Protein AF-X0T736-F1 (afdb_monomer_lite)

Foldseek 3Di:
DDDDPDPPPVQEDEDDPVNVLVLLLLVLVVCLVQAPEQAEEAQPDARVVSSVSSCVSNVHHYDPDDDPSHEYEGAEADQCPSQVVCVVVPYNYAHQEYEPPHDPPSHPSHHYDPHHYHYNVNVPDDQLVVVCVVCVVVVHDCPPPVNVCVSVVVVVVLCQLQVLVVDDLLVLQVDWDAAPDFDKDKDWFQWAWAAALVPRFIKIGGKMKIFGADRRIDGDPVSLSVLLHSLRSNHDDPQCSQAVSQVSCCVNRVTQKMKMKTKIFTVCCCVDDVNDRPDIDIYMDIGHCCVPDPVSVVVVVD

pLDDT: mean 91.12, std 12.51, range [27.61, 98.81]

Secondary structure (DSSP, 8-state):
----------SEEEPPHHHHHHHHHHHHHHHTTT-TTT-EEEPTTHHHHHHHHHHHHHT-PBPSS--TT-EEEEEEESSSTTTHHHHHTT-EEEEEEE-TTSPTTSSTTSEE--SEEE-TTGGG--HHHHHHHHHHHTT--TTSTTTTTHHHHHHHHHHHHTGGGG--HHHHH--EEE----S-EEEEEEEEEEEETTT--EEEEEEEEEEE-SSSEEE-HHHHHHHHHHHHSSEE-HHHHHHHHHHHHHHHHT-SEEEEEEEEEEHHHHTSTT--SS--EEEEEEEEHHHH-HHHHHHHH-

Sequence (302 aa):
MATDDTVSQATEYSLTWSAFKVECRLMADRLKAFAKERGVYGIPTGGCFVAQELSKLLGCHVLDTPKPGCLVVDDLVDSGKTMKPFVEDGYTCDALFYKPHSPAGYAPGARKTSAWVQFPWEHTAQPEDAVVRLLEFVGEDPKRDGLEKTPDRVCRAFAEMTAGYKQNAKDILGTVFETDYDQIIMLKDIQFSSLCEHHMLPFSGLISVGYLPGTGKVVGISKLARLVQMHAKRLQIQERMTADIAKDVMKHLDARGVAVITRAKHNCMGCRGVKDPVASMVTSEMLGVFRDDAKARAEFFA

Radius of gyration: 26.35 Å; chains: 1; bounding box: 61×52×73 Å

Organism: NCBI:txid412755

Structure (mmCIF, N/CA/C/O backbone):
data_AF-X0T736-F1
#
_entry.id   AF-X0T736-F1
#
loop_
_atom_site.group_PDB
_atom_site.id
_atom_site.type_symbol
_atom_site.label_atom_id
_atom_site.label_alt_id
_atom_site.label_comp_id
_atom_site.label_asym_id
_atom_site.label_entity_id
_atom_site.label_seq_id
_atom_site.pdbx_PDB_ins_code
_atom_site.Cartn_x
_atom_site.Cartn_y
_atom_site.Cartn_z
_atom_site.occupancy
_atom_site.B_iso_or_equiv
_atom_site.auth_seq_id
_atom_site.auth_comp_id
_atom_site.auth_asym_id
_atom_site.auth_atom_id
_atom_site.pdbx_PDB_model_num
ATOM 1 N N . MET A 1 1 ? 6.228 -26.944 22.457 1.00 36.00 1 MET A N 1
ATOM 2 C CA . MET A 1 1 ? 6.686 -26.807 21.059 1.00 36.00 1 MET A CA 1
ATOM 3 C C . MET A 1 1 ? 6.496 -25.357 20.672 1.00 36.00 1 MET A C 1
ATOM 5 O O . MET A 1 1 ? 5.369 -24.952 20.434 1.00 36.00 1 MET A O 1
ATOM 9 N N . ALA A 1 2 ? 7.563 -24.566 20.765 1.00 27.61 2 ALA A N 1
ATOM 10 C CA . ALA A 1 2 ? 7.551 -23.168 20.359 1.00 27.61 2 ALA A CA 1
ATOM 11 C C . ALA A 1 2 ? 7.531 -23.116 18.827 1.00 27.61 2 ALA A C 1
ATOM 13 O O . ALA A 1 2 ? 8.387 -23.723 18.187 1.00 27.61 2 ALA A O 1
ATOM 14 N N . THR A 1 3 ? 6.525 -22.463 18.253 1.00 30.14 3 THR A N 1
ATOM 15 C CA . THR A 1 3 ? 6.518 -22.104 16.837 1.00 30.14 3 THR A CA 1
ATOM 16 C C . THR A 1 3 ? 7.415 -20.890 16.659 1.00 30.14 3 THR A C 1
ATOM 18 O O . THR A 1 3 ? 7.220 -19.852 17.287 1.00 30.14 3 THR A O 1
ATOM 21 N N . ASP A 1 4 ? 8.440 -21.100 15.852 1.00 28.72 4 ASP A N 1
ATOM 22 C CA . ASP A 1 4 ? 9.501 -20.176 15.494 1.00 28.72 4 ASP A CA 1
ATOM 23 C C . ASP A 1 4 ? 8.956 -19.033 14.615 1.00 28.72 4 ASP A C 1
ATOM 25 O O . ASP A 1 4 ? 8.935 -19.121 13.390 1.00 28.72 4 ASP A O 1
ATOM 29 N N . ASP A 1 5 ? 8.475 -17.960 15.249 1.00 36.66 5 ASP A N 1
ATOM 30 C CA . ASP A 1 5 ? 8.185 -16.675 14.599 1.00 36.66 5 ASP A CA 1
ATOM 31 C C . ASP A 1 5 ? 9.484 -15.865 14.444 1.00 36.66 5 ASP A C 1
ATOM 33 O O . ASP A 1 5 ? 9.656 -14.792 15.026 1.00 36.66 5 ASP A O 1
ATOM 37 N N . THR A 1 6 ? 10.430 -16.375 13.653 1.00 37.69 6 THR A N 1
ATOM 38 C CA . THR A 1 6 ? 11.585 -15.592 13.190 1.00 37.69 6 THR A CA 1
ATOM 39 C C . THR A 1 6 ? 11.887 -15.822 11.712 1.00 37.69 6 THR A C 1
ATOM 41 O O . THR A 1 6 ? 12.976 -16.218 11.312 1.00 37.69 6 THR A O 1
ATOM 44 N N . VAL A 1 7 ? 10.939 -15.464 10.843 1.00 32.69 7 VAL A N 1
ATOM 45 C CA . VAL A 1 7 ? 11.254 -15.193 9.432 1.00 32.69 7 VAL A CA 1
ATOM 46 C C . VAL A 1 7 ? 11.245 -13.685 9.201 1.00 32.69 7 VAL A C 1
ATOM 48 O O . VAL A 1 7 ? 10.393 -13.129 8.516 1.00 32.69 7 VAL A O 1
ATOM 51 N N . SER A 1 8 ? 12.260 -13.015 9.746 1.00 37.81 8 SER A N 1
ATOM 52 C CA . SER A 1 8 ? 12.793 -11.799 9.125 1.00 37.81 8 SER A CA 1
ATOM 53 C C . SER A 1 8 ? 13.531 -12.226 7.850 1.00 37.81 8 SER A C 1
ATOM 55 O O . SER A 1 8 ? 14.761 -12.239 7.799 1.00 37.81 8 SER A O 1
ATOM 57 N N . GLN A 1 9 ? 12.785 -12.640 6.821 1.00 40.38 9 GLN A N 1
ATOM 58 C CA . GLN A 1 9 ? 13.323 -12.688 5.465 1.00 40.38 9 GLN A CA 1
ATOM 59 C C . GLN A 1 9 ? 13.714 -11.256 5.121 1.00 40.38 9 GLN A C 1
ATOM 61 O O . GLN A 1 9 ? 12.866 -10.370 5.182 1.00 40.38 9 GLN A O 1
ATOM 66 N N . ALA A 1 10 ? 14.990 -11.019 4.812 1.00 41.41 10 ALA A N 1
ATOM 67 C CA . ALA A 1 10 ? 15.434 -9.732 4.298 1.00 41.41 10 ALA A CA 1
ATOM 68 C C . ALA A 1 10 ? 14.520 -9.351 3.123 1.00 41.41 10 ALA A C 1
ATOM 70 O O . ALA A 1 10 ? 14.535 -10.001 2.078 1.00 41.41 10 ALA A O 1
ATOM 71 N N . THR A 1 11 ? 13.651 -8.362 3.337 1.00 55.97 11 THR A N 1
ATOM 72 C CA . THR A 1 11 ? 12.632 -7.955 2.362 1.00 55.97 11 THR A CA 1
ATOM 73 C C . THR A 1 11 ? 13.271 -7.307 1.138 1.00 55.97 11 THR A C 1
ATOM 75 O O . THR A 1 11 ? 12.699 -7.343 0.050 1.00 55.97 11 THR A O 1
ATOM 78 N N . GLU A 1 12 ? 14.491 -6.793 1.307 1.00 62.59 12 GLU A N 1
ATOM 79 C CA . GLU A 1 12 ? 15.301 -6.147 0.285 1.00 62.59 12 GLU A CA 1
ATOM 80 C C . GLU A 1 12 ? 16.719 -6.732 0.250 1.00 62.59 12 GLU A C 1
ATOM 82 O O . GLU A 1 12 ? 17.364 -6.956 1.277 1.00 62.59 12 GLU A O 1
ATOM 87 N N . TYR A 1 13 ? 17.207 -6.965 -0.963 1.00 80.06 13 TYR A N 1
ATOM 88 C CA . TYR A 1 13 ? 18.557 -7.377 -1.300 1.00 80.06 13 TYR A CA 1
ATOM 89 C C . TYR A 1 13 ? 19.184 -6.279 -2.158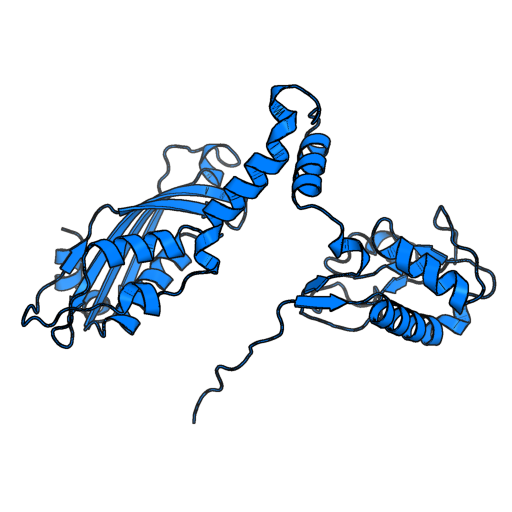 1.00 80.06 13 TYR A C 1
ATOM 91 O O . TYR A 1 13 ? 18.912 -6.173 -3.351 1.00 80.06 13 TYR A O 1
ATOM 99 N N . SER A 1 14 ? 19.995 -5.434 -1.528 1.00 86.62 14 SER A N 1
ATOM 100 C CA . SER A 1 14 ? 20.651 -4.300 -2.177 1.00 86.62 14 SER A CA 1
ATOM 101 C C . SER A 1 14 ? 22.015 -4.706 -2.737 1.00 86.62 14 SER A C 1
ATOM 103 O O . SER A 1 14 ? 22.860 -5.245 -2.014 1.00 86.62 14 SER A O 1
ATOM 105 N N . LEU A 1 15 ? 22.231 -4.486 -4.034 1.00 91.00 15 LEU A N 1
ATOM 106 C CA . LEU A 1 15 ? 23.474 -4.822 -4.720 1.00 91.00 15 LEU A CA 1
ATOM 107 C C . LEU A 1 15 ? 24.399 -3.613 -4.799 1.00 91.00 15 LEU A C 1
ATOM 109 O O . LEU A 1 15 ? 24.058 -2.565 -5.335 1.00 91.00 15 LEU A O 1
ATOM 113 N N . THR A 1 16 ? 25.652 -3.819 -4.402 1.00 92.69 16 THR A N 1
ATOM 114 C CA . THR A 1 16 ? 26.743 -2.919 -4.794 1.00 92.69 16 THR A CA 1
ATOM 115 C C . THR A 1 16 ? 27.173 -3.192 -6.236 1.00 92.69 16 THR A C 1
ATOM 117 O O . THR A 1 16 ? 26.981 -4.294 -6.757 1.00 92.69 16 THR A O 1
ATOM 120 N N . TRP A 1 17 ? 27.859 -2.236 -6.872 1.00 93.44 17 TRP A N 1
ATOM 121 C CA . TRP A 1 17 ? 28.496 -2.458 -8.180 1.00 93.44 17 TRP A CA 1
ATOM 122 C C . TRP A 1 17 ? 29.417 -3.686 -8.195 1.00 93.44 17 TRP A C 1
ATOM 124 O O . TRP A 1 17 ? 29.473 -4.408 -9.188 1.00 93.44 17 TRP A O 1
ATOM 134 N N . SER A 1 18 ? 30.127 -3.948 -7.096 1.00 94.06 18 SER A N 1
ATOM 135 C CA . SER A 1 18 ? 30.992 -5.124 -6.964 1.00 94.06 18 SER A CA 1
ATOM 136 C C . SER A 1 18 ? 30.188 -6.425 -6.941 1.00 94.06 18 SER A C 1
ATOM 138 O O . SER A 1 18 ? 30.564 -7.369 -7.631 1.00 94.06 18 SER A O 1
ATOM 140 N N . ALA A 1 19 ? 29.075 -6.467 -6.200 1.00 93.00 19 ALA A N 1
ATOM 141 C CA . ALA A 1 19 ? 28.185 -7.628 -6.153 1.00 93.00 19 ALA A CA 1
ATOM 142 C C . ALA A 1 19 ? 27.515 -7.884 -7.512 1.00 93.00 19 ALA A C 1
ATOM 144 O O . ALA A 1 19 ? 27.540 -9.010 -8.001 1.00 93.00 19 ALA A O 1
ATOM 145 N N . PHE A 1 20 ? 27.026 -6.833 -8.176 1.00 95.25 20 PHE A N 1
ATOM 146 C CA . PHE A 1 20 ? 26.500 -6.909 -9.542 1.00 95.25 20 PHE A CA 1
ATOM 147 C C . PHE A 1 20 ? 27.506 -7.543 -10.516 1.00 95.25 20 PHE A C 1
ATOM 149 O O . PHE A 1 20 ? 27.173 -8.479 -11.239 1.00 95.25 20 PHE A O 1
ATOM 156 N N . LYS A 1 21 ? 28.771 -7.104 -10.487 1.00 95.62 21 LYS A N 1
ATOM 157 C CA . LYS A 1 21 ? 29.822 -7.682 -11.341 1.00 95.62 21 LYS A CA 1
ATOM 158 C C . LYS A 1 21 ? 30.094 -9.155 -11.044 1.00 95.62 21 LYS A C 1
ATOM 160 O O . LYS A 1 21 ? 30.491 -9.881 -11.951 1.00 95.62 21 LYS A O 1
ATOM 165 N N . VAL A 1 22 ? 29.925 -9.602 -9.799 1.00 95.12 22 VAL A N 1
ATOM 166 C CA . VAL A 1 22 ? 30.042 -11.027 -9.450 1.00 95.12 22 VAL A CA 1
ATOM 167 C C . VAL A 1 22 ? 28.905 -11.821 -10.090 1.00 95.12 22 VAL A C 1
ATOM 169 O O . VAL A 1 22 ? 29.184 -12.817 -10.752 1.00 95.12 22 VAL A O 1
ATOM 172 N N . GLU A 1 23 ? 27.661 -11.352 -9.983 1.00 95.44 23 GLU A N 1
ATOM 173 C CA . GLU A 1 23 ? 26.507 -12.007 -10.618 1.00 95.44 23 GLU A CA 1
ATOM 174 C C . GLU A 1 23 ? 26.674 -12.070 -12.153 1.00 95.44 23 GLU A C 1
ATOM 176 O O . GLU A 1 23 ? 26.460 -13.121 -12.762 1.00 95.44 23 GLU A O 1
ATOM 181 N N . CYS A 1 24 ? 27.180 -11.001 -12.783 1.00 96.06 24 CYS A N 1
ATOM 182 C CA . CYS A 1 24 ? 27.504 -10.998 -14.215 1.00 96.06 24 CYS A CA 1
ATOM 183 C C . CYS A 1 24 ? 28.609 -11.996 -14.592 1.00 96.06 24 CYS A C 1
ATOM 185 O O . CYS A 1 24 ? 28.542 -12.589 -15.665 1.00 96.06 24 CYS A O 1
ATOM 187 N N . ARG A 1 25 ? 29.619 -12.225 -13.738 1.00 95.56 25 ARG A N 1
ATOM 188 C CA . ARG A 1 25 ? 30.645 -13.260 -13.984 1.00 95.56 25 ARG A CA 1
ATOM 189 C C . ARG A 1 25 ? 30.059 -14.664 -13.931 1.00 95.56 25 ARG A C 1
ATOM 191 O O . ARG A 1 25 ? 30.344 -15.457 -14.821 1.00 95.56 25 ARG A O 1
ATOM 198 N N . LEU A 1 26 ? 29.204 -14.944 -12.948 1.00 94.06 26 LEU A N 1
ATOM 199 C CA . LEU A 1 26 ? 28.507 -16.230 -12.846 1.00 94.06 26 LEU A CA 1
ATOM 200 C C . LEU A 1 26 ? 27.623 -16.488 -14.073 1.00 94.06 26 LEU A C 1
ATOM 202 O O . LEU A 1 26 ? 27.542 -17.615 -14.563 1.00 94.06 26 LEU A O 1
ATOM 206 N N . MET A 1 27 ? 26.980 -15.440 -14.590 1.00 93.94 27 MET A N 1
ATOM 207 C CA . MET A 1 27 ? 26.234 -15.499 -15.843 1.00 93.94 27 MET A CA 1
ATOM 208 C C . MET A 1 27 ? 27.139 -15.695 -17.058 1.00 93.94 27 MET A C 1
ATOM 210 O O . MET A 1 27 ? 26.862 -16.551 -17.894 1.00 93.94 27 MET A O 1
ATOM 214 N N . ALA A 1 28 ? 28.246 -14.963 -17.155 1.00 93.00 28 ALA A N 1
ATOM 215 C CA . ALA A 1 28 ? 29.192 -15.143 -18.244 1.00 93.00 28 ALA A CA 1
ATOM 216 C C . ALA A 1 28 ? 29.716 -16.586 -18.281 1.00 93.00 28 ALA A C 1
ATOM 218 O O . ALA A 1 28 ? 29.702 -17.201 -19.342 1.00 93.00 28 ALA A O 1
ATOM 219 N N . ASP A 1 29 ? 30.092 -17.157 -17.133 1.00 91.12 29 ASP A N 1
ATOM 220 C CA . ASP A 1 29 ? 30.634 -18.514 -17.023 1.00 91.12 29 ASP A CA 1
ATOM 221 C C . ASP A 1 29 ? 29.711 -19.591 -17.603 1.00 91.12 29 ASP A C 1
ATOM 223 O O . ASP A 1 29 ? 30.188 -20.475 -18.318 1.00 91.12 29 ASP A O 1
ATOM 227 N N . ARG A 1 30 ? 28.399 -19.487 -17.366 1.00 88.56 30 ARG A N 1
ATOM 228 C CA . ARG A 1 30 ? 27.402 -20.423 -17.916 1.00 88.56 30 ARG A CA 1
ATOM 229 C C . ARG A 1 30 ? 27.013 -20.130 -19.371 1.00 88.56 30 ARG A C 1
ATOM 231 O O . ARG A 1 30 ? 26.509 -21.021 -20.048 1.00 88.56 30 ARG A O 1
ATOM 238 N N . LEU A 1 31 ? 27.284 -18.924 -19.875 1.00 87.75 31 LEU A N 1
ATOM 239 C CA . LEU A 1 31 ? 26.959 -18.500 -21.244 1.00 87.75 31 LEU A CA 1
ATOM 240 C C . LEU A 1 31 ? 28.169 -18.475 -22.195 1.00 87.75 31 LEU A C 1
ATOM 242 O O . LEU A 1 31 ? 28.011 -18.141 -23.370 1.00 87.75 31 LEU A O 1
ATOM 246 N N . LYS A 1 32 ? 29.366 -18.881 -21.738 1.00 80.06 32 LYS A N 1
ATOM 247 C CA . LYS A 1 32 ? 30.617 -18.896 -22.531 1.00 80.06 32 LYS A CA 1
ATOM 248 C C . LYS A 1 32 ? 30.474 -19.543 -23.912 1.00 80.06 32 LYS A C 1
ATOM 250 O O . LYS A 1 32 ? 31.112 -19.094 -24.860 1.00 80.06 32 LYS A O 1
ATOM 255 N N . ALA A 1 33 ? 29.637 -20.574 -24.035 1.00 75.62 33 ALA A N 1
ATOM 256 C CA . ALA A 1 33 ? 29.429 -21.306 -25.285 1.00 75.62 33 ALA A CA 1
ATOM 257 C C . ALA A 1 33 ? 28.625 -20.528 -26.349 1.00 75.62 33 ALA A C 1
ATOM 259 O O . ALA A 1 33 ? 28.691 -20.875 -27.524 1.00 75.62 33 ALA A O 1
ATOM 260 N N . PHE A 1 34 ? 27.881 -19.485 -25.964 1.00 70.12 34 PHE A N 1
ATOM 261 C CA . PHE A 1 34 ? 26.940 -18.790 -26.852 1.00 70.12 34 PHE A CA 1
ATOM 262 C C . PHE A 1 34 ? 27.518 -17.543 -27.538 1.00 70.12 34 PHE A C 1
ATOM 264 O O . PHE A 1 34 ? 26.982 -17.088 -28.546 1.00 70.12 34 PHE A O 1
ATOM 271 N N . ALA A 1 35 ? 28.594 -16.958 -27.009 1.00 60.25 35 ALA A N 1
ATOM 272 C CA . ALA A 1 35 ? 28.810 -15.523 -27.187 1.00 60.25 35 ALA A CA 1
ATOM 273 C C . ALA A 1 35 ? 29.831 -15.105 -28.253 1.00 60.25 35 ALA A C 1
ATOM 275 O O . ALA A 1 35 ? 29.854 -13.931 -28.618 1.00 60.25 35 ALA A O 1
ATOM 276 N N . LYS A 1 36 ? 30.661 -16.014 -28.778 1.00 59.56 36 LYS A N 1
ATOM 277 C CA . LYS A 1 36 ? 31.867 -15.592 -29.511 1.00 59.56 36 LYS A CA 1
ATOM 278 C C . LYS A 1 36 ? 31.601 -14.858 -30.840 1.00 59.56 36 LYS A C 1
ATOM 280 O O . LYS A 1 36 ? 32.510 -14.200 -31.326 1.00 59.56 36 LYS A O 1
ATOM 285 N N . GLU A 1 37 ? 30.382 -14.914 -31.398 1.00 59.66 37 GLU A N 1
ATOM 286 C CA . GLU A 1 37 ? 30.079 -14.287 -32.704 1.00 59.66 37 GLU A CA 1
ATOM 287 C C . GLU A 1 37 ? 28.727 -13.547 -32.814 1.00 59.66 37 GLU A C 1
ATOM 289 O O . GLU A 1 37 ? 28.537 -12.784 -33.757 1.00 59.66 37 GLU A O 1
ATOM 294 N N . ARG A 1 38 ? 27.775 -13.721 -31.882 1.00 76.12 38 ARG A N 1
ATOM 295 C CA . ARG A 1 38 ? 26.368 -13.298 -32.098 1.00 76.12 38 ARG A CA 1
ATOM 296 C C . ARG A 1 38 ? 25.918 -12.037 -31.349 1.00 76.12 38 ARG A C 1
ATOM 298 O O . ARG A 1 38 ? 24.828 -11.536 -31.611 1.00 76.12 38 ARG A O 1
ATOM 305 N N . GLY A 1 39 ? 26.760 -11.501 -30.464 1.00 90.50 39 GLY A N 1
ATOM 306 C CA . GLY A 1 39 ? 26.460 -10.308 -29.662 1.00 90.50 39 GLY A CA 1
ATOM 307 C C . GLY A 1 39 ? 25.467 -10.549 -28.518 1.00 90.50 39 GLY A C 1
ATOM 308 O O . GLY A 1 39 ? 24.906 -11.637 -28.368 1.00 90.50 39 GLY A O 1
ATOM 309 N N . VAL A 1 40 ? 25.278 -9.521 -27.692 1.00 94.56 40 VAL A N 1
ATOM 310 C CA . VAL A 1 40 ? 24.363 -9.516 -26.545 1.00 94.56 40 VAL A CA 1
ATOM 311 C C . VAL A 1 40 ? 23.423 -8.318 -26.623 1.00 94.56 40 VAL A C 1
ATOM 313 O O . VAL A 1 40 ? 23.858 -7.180 -26.792 1.00 94.56 40 VAL A O 1
ATOM 316 N N . TYR A 1 41 ? 22.130 -8.579 -26.498 1.00 95.94 41 TYR A N 1
ATOM 317 C CA . TYR A 1 41 ? 21.080 -7.579 -26.405 1.00 95.94 41 TYR A CA 1
ATOM 318 C C . TYR A 1 41 ? 20.564 -7.535 -24.966 1.00 95.94 41 TYR A C 1
ATOM 320 O O . TYR A 1 41 ? 20.174 -8.560 -24.408 1.00 95.94 41 TYR A O 1
ATOM 328 N N . GLY A 1 42 ? 20.587 -6.354 -24.357 1.00 96.75 42 GLY A N 1
ATOM 329 C CA . GLY A 1 42 ? 19.986 -6.127 -23.047 1.00 96.75 42 GLY A CA 1
ATOM 330 C C . GLY A 1 42 ? 18.562 -5.626 -23.215 1.00 96.75 42 GLY A C 1
ATOM 331 O O . GLY A 1 42 ? 18.352 -4.647 -23.931 1.00 96.75 42 GLY A O 1
ATOM 332 N N . ILE A 1 43 ? 17.597 -6.261 -22.550 1.00 95.50 43 ILE A N 1
ATOM 333 C CA . ILE A 1 43 ? 16.234 -5.724 -22.481 1.00 95.50 43 ILE A CA 1
ATOM 334 C C . ILE A 1 43 ? 16.307 -4.304 -21.875 1.00 95.50 43 ILE A C 1
ATOM 336 O O . ILE A 1 43 ? 17.038 -4.104 -20.898 1.00 95.50 43 ILE A O 1
ATOM 340 N N . PRO A 1 44 ? 15.625 -3.293 -22.459 1.00 90.88 44 PRO A N 1
ATOM 341 C CA . PRO A 1 44 ? 15.754 -1.906 -22.023 1.00 90.88 44 PRO A CA 1
ATOM 342 C C . PRO A 1 44 ? 15.511 -1.712 -20.524 1.00 90.88 44 PRO A C 1
ATOM 344 O O . PRO A 1 44 ? 14.620 -2.337 -19.957 1.00 90.88 44 PRO A O 1
ATOM 347 N N . THR A 1 45 ? 16.249 -0.762 -19.933 1.00 85.94 45 THR A N 1
ATOM 348 C CA . THR A 1 45 ? 16.422 -0.502 -18.487 1.00 85.94 45 THR A CA 1
ATOM 349 C C . THR A 1 45 ? 17.500 -1.378 -17.838 1.00 85.94 45 THR A C 1
ATOM 351 O O . THR A 1 45 ? 18.682 -1.144 -18.099 1.00 85.94 45 THR A O 1
ATOM 354 N N . GLY A 1 46 ? 17.139 -2.349 -17.004 1.00 89.50 46 GLY A N 1
ATOM 355 C CA . GLY A 1 46 ? 18.078 -3.160 -16.228 1.00 89.50 46 GLY A CA 1
ATOM 356 C C . GLY A 1 46 ? 18.998 -4.036 -17.084 1.00 89.50 46 GLY A C 1
ATOM 357 O O . GLY A 1 46 ? 20.223 -4.014 -16.910 1.00 89.50 46 GLY A O 1
ATOM 358 N N . GLY A 1 47 ? 18.444 -4.733 -18.081 1.00 95.31 47 GLY A N 1
ATOM 359 C CA . GLY A 1 47 ? 19.195 -5.605 -18.987 1.00 95.31 47 GLY A CA 1
ATOM 360 C C . GLY A 1 47 ? 20.335 -4.923 -19.753 1.00 95.31 47 GLY A C 1
ATOM 361 O O . GLY A 1 47 ? 21.341 -5.571 -20.052 1.00 95.31 47 GLY A O 1
ATOM 362 N N . CYS A 1 48 ? 20.262 -3.613 -20.016 1.00 95.19 48 CYS A N 1
ATOM 363 C CA . CYS A 1 48 ? 21.342 -2.864 -20.675 1.00 95.19 48 CYS A CA 1
ATOM 364 C C . CYS A 1 48 ? 22.655 -2.888 -19.875 1.00 95.19 48 CYS A C 1
ATOM 366 O O . CYS A 1 48 ? 23.735 -3.047 -20.452 1.00 95.19 48 CYS A O 1
ATOM 368 N N . PHE A 1 49 ? 22.581 -2.764 -18.546 1.00 95.75 49 PHE A N 1
ATOM 369 C CA . PHE A 1 49 ? 23.765 -2.824 -17.686 1.00 95.75 49 PHE A CA 1
ATOM 370 C C . PHE A 1 49 ? 24.377 -4.228 -17.693 1.00 95.75 49 PHE A C 1
ATOM 372 O O . PHE A 1 49 ? 25.602 -4.371 -17.750 1.00 95.75 49 PHE A O 1
ATOM 379 N N . VAL A 1 50 ? 23.526 -5.260 -17.692 1.00 96.50 50 VAL A N 1
ATOM 380 C CA . VAL A 1 50 ? 23.936 -6.669 -17.784 1.00 96.50 50 VAL A CA 1
ATOM 381 C C . VAL A 1 50 ? 24.642 -6.934 -19.112 1.00 96.50 50 VAL A C 1
ATOM 383 O O . VAL A 1 50 ? 25.769 -7.428 -19.118 1.00 96.50 50 VAL A O 1
ATOM 386 N N . ALA A 1 51 ? 24.031 -6.542 -20.232 1.00 95.94 51 ALA A N 1
ATOM 387 C CA . ALA A 1 51 ? 24.597 -6.702 -21.569 1.00 95.94 51 ALA A CA 1
ATOM 388 C C . ALA A 1 51 ? 25.960 -6.009 -21.702 1.00 95.94 51 ALA A C 1
ATOM 390 O O . ALA A 1 51 ? 26.908 -6.588 -22.237 1.00 95.94 51 ALA A O 1
ATOM 391 N N . GLN A 1 52 ? 26.094 -4.799 -21.153 1.00 95.94 52 GLN A N 1
ATOM 392 C CA . GLN A 1 52 ? 27.347 -4.051 -21.174 1.00 95.94 52 GLN A CA 1
ATOM 393 C C . GLN A 1 52 ? 28.474 -4.740 -20.390 1.00 95.94 52 GLN A C 1
ATOM 395 O O . GLN A 1 52 ? 29.633 -4.694 -20.819 1.00 95.94 52 GLN A O 1
ATOM 400 N N . GLU A 1 53 ? 28.173 -5.352 -19.244 1.00 96.25 53 GLU A N 1
ATOM 401 C CA . GLU A 1 53 ? 29.179 -6.076 -18.462 1.00 96.25 53 GLU A CA 1
ATOM 402 C C . GLU A 1 53 ? 29.507 -7.436 -19.094 1.00 96.25 53 GLU A C 1
ATOM 404 O O . GLU A 1 53 ? 30.681 -7.791 -19.216 1.00 96.25 53 GLU A O 1
ATOM 409 N N . LEU A 1 54 ? 28.499 -8.159 -19.592 1.00 94.31 54 LEU A N 1
ATOM 410 C CA . LEU A 1 54 ? 28.697 -9.413 -20.318 1.00 94.31 54 LEU A CA 1
ATOM 411 C C . LEU A 1 54 ? 29.525 -9.240 -21.586 1.00 94.31 54 LEU A C 1
ATOM 413 O O . LEU A 1 54 ? 30.385 -10.072 -21.852 1.00 94.31 54 LEU A O 1
ATOM 417 N N . SER A 1 55 ? 29.314 -8.160 -22.341 1.00 93.56 55 SER A N 1
ATOM 418 C CA . SER A 1 55 ? 30.101 -7.845 -23.537 1.00 93.56 55 SER A CA 1
ATOM 419 C C . SER A 1 55 ? 31.608 -7.867 -23.252 1.00 93.56 55 SER A C 1
ATOM 421 O O . SER A 1 55 ? 32.374 -8.458 -24.015 1.00 93.56 55 SER A O 1
ATOM 42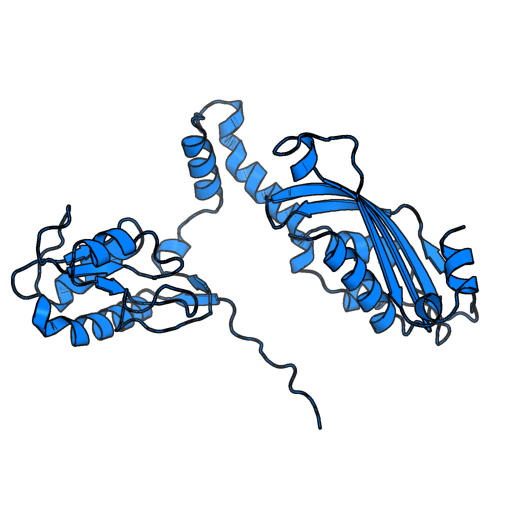3 N N . LYS A 1 56 ? 32.036 -7.323 -22.104 1.00 92.94 56 LYS A N 1
ATOM 424 C CA . LYS A 1 56 ? 33.445 -7.329 -21.677 1.00 92.94 56 LYS A CA 1
ATOM 425 C C . LYS A 1 56 ? 33.923 -8.720 -21.272 1.00 92.94 56 LYS A C 1
ATOM 427 O O . LYS A 1 56 ? 35.037 -9.104 -21.610 1.00 92.94 56 LYS A O 1
ATOM 432 N N . LEU A 1 57 ? 33.097 -9.458 -20.530 1.00 93.31 57 LEU A N 1
ATOM 433 C CA . LEU A 1 57 ? 33.445 -10.779 -19.995 1.00 93.31 57 LEU A CA 1
ATOM 434 C C . LEU A 1 57 ? 33.483 -11.865 -21.078 1.00 93.31 57 LEU A C 1
ATOM 436 O O . LEU A 1 57 ? 34.284 -12.792 -20.994 1.00 93.31 57 LEU A O 1
ATOM 440 N N . LEU A 1 58 ? 32.615 -11.749 -22.081 1.00 91.00 58 LEU A N 1
ATOM 441 C CA . LEU A 1 58 ? 32.440 -12.723 -23.156 1.00 91.00 58 LEU A CA 1
ATOM 442 C C . LEU A 1 58 ? 33.163 -12.328 -24.451 1.00 91.00 58 LEU A C 1
ATOM 444 O O . LEU A 1 58 ? 33.273 -13.153 -25.356 1.00 91.00 58 LEU A O 1
ATOM 448 N N . GLY A 1 59 ? 33.659 -11.090 -24.545 1.00 89.50 59 GLY A N 1
ATOM 449 C CA . GLY A 1 59 ? 34.322 -10.572 -25.742 1.00 89.50 59 GLY A CA 1
ATOM 450 C C . GLY A 1 59 ? 33.376 -10.422 -26.936 1.00 89.50 59 GLY A C 1
ATOM 451 O O . GLY A 1 59 ? 33.788 -10.664 -28.067 1.00 89.50 59 GLY A O 1
ATOM 452 N N . CYS A 1 60 ? 32.111 -10.063 -26.695 1.00 88.94 60 CYS A N 1
ATOM 453 C CA . CYS A 1 60 ? 31.082 -9.906 -27.726 1.00 88.94 60 CYS A CA 1
ATOM 454 C C . CYS A 1 60 ? 30.575 -8.458 -27.810 1.00 88.94 60 CYS A C 1
ATOM 456 O O . CYS A 1 60 ? 30.791 -7.660 -26.900 1.00 88.94 60 CYS A O 1
ATOM 458 N N . HIS A 1 61 ? 29.899 -8.094 -28.900 1.00 91.31 61 HIS A N 1
ATOM 459 C CA . HIS A 1 61 ? 29.345 -6.747 -29.076 1.00 91.31 61 HIS A CA 1
ATOM 460 C C . HIS A 1 61 ? 27.990 -6.593 -28.379 1.00 91.31 61 HIS A C 1
ATOM 462 O O . HIS A 1 61 ? 27.163 -7.504 -28.433 1.00 91.31 61 HIS A O 1
ATOM 468 N N . VAL A 1 62 ? 27.741 -5.424 -27.783 1.00 94.69 62 VAL A N 1
ATOM 469 C CA . VAL A 1 62 ? 26.388 -5.025 -27.369 1.00 94.69 62 VAL A CA 1
ATOM 470 C C . VAL A 1 62 ? 25.589 -4.641 -28.613 1.00 94.69 62 VAL A C 1
ATOM 472 O O . VAL A 1 62 ? 26.097 -3.926 -29.477 1.00 94.69 62 VAL A O 1
ATOM 475 N N . LEU A 1 63 ? 24.356 -5.127 -28.708 1.00 94.19 63 LEU A N 1
ATOM 476 C CA . LEU A 1 63 ? 23.435 -4.821 -29.795 1.00 94.19 63 LEU A CA 1
ATOM 477 C C . LEU A 1 63 ? 22.437 -3.739 -29.370 1.00 94.19 63 LEU A C 1
ATOM 479 O O . LEU A 1 63 ? 21.943 -3.748 -28.246 1.00 94.19 63 LEU A O 1
ATOM 483 N N . ASP A 1 64 ? 22.117 -2.838 -30.294 1.00 91.94 64 ASP A N 1
ATOM 484 C CA . ASP A 1 64 ? 21.055 -1.833 -30.158 1.00 91.94 64 ASP A CA 1
ATOM 485 C C . ASP A 1 64 ? 19.655 -2.422 -30.397 1.00 91.94 64 ASP A C 1
ATOM 487 O O . ASP A 1 64 ? 18.658 -1.950 -29.852 1.00 91.94 64 ASP A O 1
ATOM 491 N N . THR A 1 65 ? 19.597 -3.484 -31.196 1.00 93.00 65 THR A N 1
ATOM 492 C CA . THR A 1 65 ? 18.398 -4.220 -31.583 1.00 93.00 65 THR A CA 1
ATOM 493 C C . THR A 1 65 ? 18.659 -5.726 -31.506 1.00 93.00 65 THR A C 1
ATOM 495 O O . THR A 1 65 ? 19.770 -6.175 -31.810 1.00 93.00 65 THR A O 1
ATOM 498 N N . PRO A 1 66 ? 17.666 -6.538 -31.104 1.00 93.19 66 PRO A N 1
ATOM 499 C CA . PRO A 1 66 ? 17.822 -7.987 -31.073 1.00 93.19 66 PRO A CA 1
ATOM 500 C C . PRO A 1 66 ? 18.048 -8.519 -32.497 1.00 93.19 66 PRO A C 1
ATOM 502 O O . PRO A 1 66 ? 17.348 -8.135 -33.435 1.00 93.19 66 PRO A O 1
ATOM 505 N N . LYS A 1 67 ? 19.035 -9.407 -32.668 1.00 91.31 67 LYS A N 1
ATOM 506 C CA . LYS A 1 67 ? 19.344 -10.067 -33.948 1.00 91.31 67 LYS A CA 1
ATOM 507 C C . LYS A 1 67 ? 19.198 -11.579 -33.809 1.00 91.31 67 LYS A C 1
ATOM 509 O O . LYS A 1 67 ? 19.561 -12.104 -32.757 1.00 91.31 67 LYS A O 1
ATOM 514 N N . PRO A 1 68 ? 18.751 -12.305 -34.850 1.00 89.31 68 PRO A N 1
ATOM 515 C CA . PRO A 1 68 ? 18.591 -13.752 -34.775 1.00 89.31 68 PRO A CA 1
ATOM 516 C C . PRO A 1 68 ? 19.826 -14.458 -34.201 1.00 89.31 68 PRO A C 1
ATOM 518 O O . PRO A 1 68 ? 20.941 -14.320 -34.706 1.00 89.31 68 PRO A O 1
ATOM 521 N N . GLY A 1 69 ? 19.614 -15.213 -33.123 1.00 85.56 69 GLY A N 1
ATOM 522 C CA . GLY A 1 69 ? 20.657 -15.978 -32.447 1.00 85.56 69 GLY A CA 1
ATOM 523 C C . GLY A 1 69 ? 21.548 -15.189 -31.481 1.00 85.56 69 GLY A C 1
ATOM 524 O O . GLY A 1 69 ? 22.462 -15.802 -30.929 1.00 85.56 69 GLY A O 1
ATOM 525 N N . CYS A 1 70 ? 21.321 -13.889 -31.262 1.00 91.62 70 CYS A N 1
ATOM 526 C CA . CYS A 1 70 ? 21.995 -13.158 -30.190 1.00 91.62 70 CYS A CA 1
ATOM 527 C C . CYS A 1 70 ? 21.540 -13.648 -28.810 1.00 91.62 70 CYS A C 1
ATOM 529 O O . CYS A 1 70 ? 20.456 -14.214 -28.652 1.00 91.62 70 CYS A O 1
ATOM 531 N N . LEU A 1 71 ? 22.366 -13.393 -27.798 1.00 93.19 71 LEU A N 1
ATOM 532 C CA . LEU A 1 71 ? 21.971 -13.589 -26.410 1.00 93.19 71 LEU A CA 1
ATOM 533 C C . LEU A 1 71 ? 21.073 -12.425 -25.973 1.00 93.19 71 LEU A C 1
ATOM 535 O O . LEU A 1 71 ? 21.458 -11.271 -26.149 1.00 93.19 71 LEU A O 1
ATOM 539 N N . VAL A 1 72 ? 19.915 -12.716 -25.386 1.00 94.81 72 VAL A N 1
ATOM 540 C CA . VAL A 1 72 ? 19.030 -11.718 -24.772 1.00 94.81 72 VAL A CA 1
ATOM 541 C C . VAL A 1 72 ? 19.151 -11.825 -23.259 1.00 94.81 72 VAL A C 1
ATOM 543 O O . VAL A 1 72 ? 18.985 -12.908 -22.699 1.00 94.81 72 VAL A O 1
ATOM 546 N N . VAL A 1 73 ? 19.459 -10.716 -22.593 1.00 95.50 73 VAL A N 1
ATOM 547 C CA . VAL A 1 73 ? 19.635 -10.698 -21.138 1.00 95.50 73 VAL A CA 1
ATOM 548 C C . VAL A 1 73 ? 18.799 -9.642 -20.448 1.00 95.50 73 VAL A C 1
ATOM 550 O O . VAL A 1 73 ? 18.528 -8.578 -21.006 1.00 95.50 73 VAL A O 1
ATOM 553 N N . ASP A 1 74 ? 18.456 -9.938 -19.201 1.00 96.19 74 ASP A N 1
ATOM 554 C CA . ASP A 1 74 ? 17.825 -8.999 -18.283 1.00 96.19 74 ASP A CA 1
ATOM 555 C C . ASP A 1 74 ? 18.495 -9.036 -16.903 1.00 96.19 74 ASP A C 1
ATOM 557 O O . ASP A 1 74 ? 19.297 -9.923 -16.590 1.00 96.19 74 ASP A O 1
ATOM 561 N N . ASP A 1 75 ? 18.194 -8.063 -16.057 1.00 95.50 75 ASP A N 1
ATOM 562 C CA . ASP A 1 75 ? 18.653 -8.043 -14.669 1.00 95.50 75 ASP A CA 1
ATOM 563 C C . ASP A 1 75 ? 17.785 -8.942 -13.771 1.00 95.50 75 ASP A C 1
ATOM 565 O O . ASP A 1 75 ? 18.312 -9.716 -12.965 1.00 95.50 75 ASP A O 1
ATOM 569 N N . LEU A 1 76 ? 16.465 -8.921 -13.956 1.00 94.69 76 LEU A N 1
ATOM 570 C CA . LEU A 1 76 ? 15.504 -9.694 -13.175 1.00 94.69 76 LEU A CA 1
ATOM 571 C C . LEU A 1 76 ? 14.320 -10.156 -14.031 1.00 94.69 76 LEU A C 1
ATOM 573 O O . LEU A 1 76 ? 13.592 -9.354 -14.606 1.00 94.69 76 LEU A O 1
ATOM 577 N N . VAL A 1 77 ? 14.019 -11.455 -13.993 1.00 93.88 77 VAL A N 1
ATOM 578 C CA . VAL A 1 77 ? 12.715 -11.956 -14.450 1.00 93.88 77 VAL A CA 1
ATOM 579 C C . VAL A 1 77 ? 11.741 -11.968 -13.272 1.00 93.88 77 VAL A C 1
ATOM 581 O O . VAL A 1 77 ? 11.906 -12.743 -12.330 1.00 93.88 77 VAL A O 1
ATOM 584 N N . ASP A 1 78 ? 10.721 -11.110 -13.344 1.00 92.31 78 ASP A N 1
ATOM 585 C CA . ASP A 1 78 ? 9.605 -11.027 -12.390 1.00 92.31 78 ASP A CA 1
ATOM 586 C C . ASP A 1 78 ? 8.318 -11.604 -13.010 1.00 92.31 78 ASP A C 1
ATOM 588 O O . ASP A 1 78 ? 8.178 -12.817 -13.128 1.00 92.31 78 ASP A O 1
ATOM 592 N N . SER A 1 79 ? 7.404 -10.796 -13.550 1.00 91.44 79 SER A N 1
ATOM 593 C CA . SER A 1 79 ? 6.234 -11.343 -14.269 1.00 91.44 79 SER A CA 1
ATOM 594 C C . SER A 1 79 ? 6.570 -12.113 -15.561 1.00 91.44 79 SER A C 1
ATOM 596 O O . SER A 1 79 ? 5.713 -12.795 -16.122 1.00 91.44 79 SER A O 1
ATOM 598 N N . GLY A 1 80 ? 7.792 -11.959 -16.084 1.00 91.62 80 GLY A N 1
ATOM 599 C CA . GLY A 1 80 ? 8.230 -12.530 -17.361 1.00 91.62 80 GLY A CA 1
ATOM 600 C C . GLY A 1 80 ? 7.659 -11.843 -18.605 1.00 91.62 80 GLY A C 1
ATOM 601 O O . GLY A 1 80 ? 7.997 -12.240 -19.716 1.00 91.62 80 GLY A O 1
ATOM 602 N N . LYS A 1 81 ? 6.823 -10.806 -18.462 1.00 92.94 81 LYS A N 1
ATOM 603 C CA . LYS A 1 81 ? 6.176 -10.122 -19.597 1.00 92.94 81 LYS A CA 1
ATOM 604 C C . LYS A 1 81 ? 7.169 -9.514 -20.591 1.00 92.94 81 LYS A C 1
ATOM 606 O O . LYS A 1 81 ? 6.905 -9.557 -21.785 1.00 92.94 81 LYS A O 1
ATOM 611 N N . THR A 1 82 ? 8.282 -8.968 -20.105 1.00 92.69 82 THR A N 1
ATOM 612 C CA . THR A 1 82 ? 9.340 -8.360 -20.930 1.00 92.69 82 THR A CA 1
ATOM 613 C C . THR A 1 82 ? 10.155 -9.406 -21.684 1.00 92.69 82 THR A C 1
ATOM 615 O O . THR A 1 82 ? 10.463 -9.215 -22.854 1.00 92.69 82 THR A O 1
ATOM 618 N N . MET A 1 83 ? 10.454 -10.533 -21.035 1.00 93.81 83 MET A N 1
ATOM 619 C CA . MET A 1 83 ? 11.251 -11.624 -21.602 1.00 93.81 83 MET A CA 1
ATOM 620 C C . MET A 1 83 ? 10.449 -12.515 -22.567 1.00 93.81 83 MET A C 1
ATOM 622 O O . MET A 1 83 ? 11.009 -13.074 -23.506 1.00 93.81 83 MET A O 1
ATOM 626 N N . LYS A 1 84 ? 9.131 -12.639 -22.350 1.00 94.81 84 LYS A N 1
ATOM 627 C CA . LYS A 1 84 ? 8.237 -13.546 -23.087 1.00 94.81 84 LYS A CA 1
ATOM 628 C C . LYS A 1 84 ? 8.402 -13.496 -24.619 1.00 94.81 84 LYS A C 1
ATOM 630 O O . LYS A 1 84 ? 8.580 -14.572 -25.182 1.00 94.81 84 LYS A O 1
ATOM 635 N N . PRO A 1 85 ? 8.385 -12.326 -25.291 1.00 94.38 85 PRO A N 1
ATOM 636 C CA . PRO A 1 85 ? 8.471 -12.281 -26.752 1.00 94.38 85 PRO A CA 1
ATOM 637 C C . PRO A 1 85 ? 9.764 -12.910 -27.286 1.00 94.38 85 PRO A C 1
ATOM 639 O O . PRO A 1 85 ? 9.739 -13.640 -28.267 1.00 94.38 85 PRO A O 1
ATOM 642 N N . PHE A 1 86 ? 10.888 -12.704 -26.594 1.00 94.38 86 PHE A N 1
ATOM 643 C CA . PHE A 1 86 ? 12.182 -13.252 -27.000 1.00 94.38 86 PHE A CA 1
ATOM 644 C C . PHE A 1 86 ? 12.242 -14.772 -26.838 1.00 94.38 86 PHE A C 1
ATOM 646 O O . PHE A 1 86 ? 12.771 -15.472 -27.697 1.00 94.38 86 PHE A O 1
ATOM 653 N N . VAL A 1 87 ? 11.670 -15.300 -25.755 1.00 92.75 87 VAL A N 1
ATOM 654 C CA . VAL A 1 87 ? 11.601 -16.751 -25.542 1.00 92.75 87 VAL A CA 1
ATOM 655 C C . VAL A 1 87 ? 10.715 -17.411 -26.602 1.00 92.75 87 VAL A C 1
ATOM 657 O O . VAL A 1 87 ? 11.091 -18.446 -27.147 1.00 92.75 87 VAL A O 1
ATOM 660 N N . GLU A 1 88 ? 9.564 -16.811 -26.919 1.00 94.06 88 GLU A N 1
ATOM 661 C CA . GLU A 1 88 ? 8.640 -17.317 -27.946 1.00 94.06 88 GLU A CA 1
ATOM 662 C C . GLU A 1 88 ? 9.249 -17.267 -29.356 1.00 94.06 88 GLU A C 1
ATOM 664 O O . GLU A 1 88 ? 9.054 -18.200 -30.134 1.00 94.06 88 GLU A O 1
ATOM 669 N N . ASP A 1 89 ? 10.068 -16.254 -29.644 1.00 93.94 89 ASP A N 1
ATOM 670 C CA . ASP A 1 89 ? 10.815 -16.127 -30.900 1.00 93.94 89 ASP A CA 1
ATOM 671 C C . ASP A 1 89 ? 12.093 -16.999 -30.948 1.00 93.94 89 ASP A C 1
ATOM 673 O O . ASP A 1 89 ? 12.849 -16.962 -31.922 1.00 93.94 89 ASP A O 1
ATOM 677 N N . GLY A 1 90 ? 12.351 -17.807 -29.912 1.00 91.94 90 GLY A N 1
ATOM 678 C CA . GLY A 1 90 ? 13.443 -18.783 -29.880 1.00 91.94 90 GLY A CA 1
ATOM 679 C C . GLY A 1 90 ? 14.829 -18.204 -29.579 1.00 91.94 90 GLY A C 1
ATOM 680 O O . GLY A 1 90 ? 15.839 -18.841 -29.892 1.00 91.94 90 GLY A O 1
ATOM 681 N N . TYR A 1 91 ? 14.909 -17.013 -28.982 1.00 91.69 91 TYR A N 1
ATOM 682 C CA . TYR A 1 91 ? 16.177 -16.450 -28.520 1.00 91.69 91 TYR A CA 1
ATOM 683 C C . TYR A 1 91 ? 16.725 -17.222 -27.315 1.00 91.69 91 TYR A C 1
ATOM 685 O O . TYR A 1 91 ? 15.986 -17.738 -26.475 1.00 91.69 91 TYR A O 1
ATOM 693 N N . THR A 1 92 ? 18.054 -17.249 -27.185 1.00 91.31 92 THR A N 1
ATOM 694 C CA . THR A 1 92 ? 18.689 -17.664 -25.932 1.00 91.31 92 THR A CA 1
ATOM 695 C C . THR A 1 92 ? 18.529 -16.534 -24.920 1.00 91.31 92 THR A C 1
ATOM 697 O O . THR A 1 92 ? 19.131 -15.473 -25.088 1.00 91.31 92 THR A O 1
ATOM 700 N N . CYS A 1 93 ? 17.739 -16.774 -23.876 1.00 93.19 93 CYS A N 1
ATOM 701 C CA . CYS A 1 93 ? 17.423 -15.801 -22.834 1.00 93.19 93 CYS A CA 1
ATOM 702 C C . CYS A 1 93 ? 18.030 -16.189 -21.479 1.00 93.19 93 CYS A C 1
ATOM 704 O O . CYS A 1 93 ? 18.042 -17.366 -21.110 1.00 93.19 93 CYS A O 1
ATOM 706 N N . ASP A 1 94 ? 18.508 -15.203 -20.716 1.00 94.25 94 ASP A N 1
ATOM 707 C CA . ASP A 1 94 ? 18.913 -15.395 -19.318 1.00 94.25 94 ASP A CA 1
ATOM 708 C C . ASP A 1 94 ? 18.778 -14.099 -18.496 1.00 94.25 94 ASP A C 1
ATOM 710 O O . ASP A 1 94 ? 18.616 -13.012 -19.045 1.00 94.25 94 ASP A O 1
ATOM 714 N N . ALA A 1 95 ? 18.851 -14.201 -17.169 1.00 95.81 95 ALA A N 1
ATOM 715 C CA . ALA A 1 95 ? 18.820 -13.056 -16.260 1.00 95.81 95 ALA A CA 1
ATOM 716 C C . ALA A 1 95 ? 19.684 -13.273 -15.010 1.00 95.81 95 ALA A C 1
ATOM 718 O O . ALA A 1 95 ? 20.109 -14.396 -14.714 1.00 95.81 95 ALA A O 1
ATOM 719 N N . LEU A 1 96 ? 20.024 -12.198 -14.292 1.00 95.62 96 LEU A N 1
ATOM 720 C CA . LEU A 1 96 ? 20.805 -12.334 -13.055 1.00 95.62 96 LEU A CA 1
ATOM 721 C C . LEU A 1 96 ? 19.937 -12.965 -11.965 1.00 95.62 96 LEU A C 1
ATOM 723 O O . LEU A 1 96 ? 20.340 -13.942 -11.331 1.00 95.62 96 LEU A O 1
ATOM 727 N N . PHE A 1 97 ? 18.718 -12.449 -11.813 1.00 94.94 97 PHE A N 1
ATOM 728 C CA . PHE A 1 97 ? 17.759 -12.887 -10.809 1.00 94.94 97 PHE A CA 1
ATOM 729 C C . PHE A 1 97 ? 16.448 -13.370 -11.422 1.00 94.94 97 PHE A C 1
ATOM 731 O O . PHE A 1 97 ? 16.075 -13.018 -12.541 1.00 94.94 97 PHE A O 1
ATOM 738 N N . TYR A 1 98 ? 15.728 -14.182 -10.654 1.00 94.31 98 TYR A N 1
ATOM 739 C CA . TYR A 1 98 ? 14.463 -14.773 -11.069 1.00 94.31 98 TYR A CA 1
ATOM 740 C C . TYR A 1 98 ? 13.521 -14.929 -9.875 1.00 94.31 98 TYR A C 1
ATOM 742 O O . TYR A 1 98 ? 13.918 -15.463 -8.829 1.00 94.31 98 TYR A O 1
ATOM 750 N N . LYS A 1 99 ? 12.268 -14.482 -10.010 1.00 92.31 99 LYS A N 1
ATOM 751 C CA . LYS A 1 99 ? 11.276 -14.638 -8.945 1.00 92.31 99 LYS A CA 1
ATOM 752 C C . LYS A 1 99 ? 10.648 -16.032 -8.973 1.00 92.31 99 LYS A C 1
ATOM 754 O O . LYS A 1 99 ? 10.325 -16.550 -10.035 1.00 92.31 99 LYS A O 1
ATOM 759 N N . PRO A 1 100 ? 10.392 -16.661 -7.812 1.00 90.94 100 PRO A N 1
ATOM 760 C CA . PRO A 1 100 ? 9.783 -17.992 -7.772 1.00 90.94 100 PRO A CA 1
ATOM 761 C C . PRO A 1 100 ? 8.421 -18.109 -8.476 1.00 90.94 100 PRO A C 1
ATOM 763 O O . PRO A 1 100 ? 8.053 -19.208 -8.873 1.00 90.94 100 PRO A O 1
ATOM 766 N N . HIS A 1 101 ? 7.681 -17.003 -8.616 1.00 90.12 101 HIS A N 1
ATOM 767 C CA . HIS A 1 101 ? 6.368 -16.968 -9.265 1.00 90.12 101 HIS A CA 1
ATOM 768 C C . HIS A 1 101 ? 6.434 -16.731 -10.788 1.00 90.12 101 HIS A C 1
ATOM 770 O O . HIS A 1 101 ? 5.395 -16.711 -11.446 1.00 90.12 101 HIS A O 1
ATOM 776 N N . SER A 1 102 ? 7.626 -16.511 -11.347 1.00 90.00 102 SER A N 1
ATOM 777 C CA . SER A 1 102 ? 7.832 -16.261 -12.774 1.00 90.00 102 SER A CA 1
ATOM 778 C C . SER A 1 102 ? 7.578 -17.513 -13.635 1.00 90.00 102 SER A C 1
ATOM 780 O O . SER A 1 102 ? 7.680 -18.638 -13.138 1.00 90.00 102 SER A O 1
ATOM 782 N N . PRO A 1 103 ? 7.300 -17.365 -14.948 1.00 89.75 103 PRO A N 1
ATOM 783 C CA . PRO A 1 103 ? 7.170 -18.498 -15.870 1.00 89.75 103 PRO A CA 1
ATOM 784 C C . PRO A 1 103 ? 8.466 -19.309 -15.999 1.00 89.75 103 PRO A C 1
ATOM 786 O O . PRO A 1 103 ? 9.540 -18.742 -16.232 1.00 89.75 103 PRO A O 1
ATOM 789 N N . ALA A 1 104 ? 8.382 -20.634 -15.851 1.00 85.19 104 ALA A N 1
ATOM 790 C CA . ALA A 1 104 ? 9.543 -21.523 -15.913 1.00 85.19 104 ALA A CA 1
ATOM 791 C C . ALA A 1 104 ? 10.255 -21.457 -17.278 1.00 85.19 104 ALA A C 1
ATOM 793 O O . ALA A 1 104 ? 9.618 -21.317 -18.317 1.00 85.19 104 ALA A O 1
ATOM 794 N N . GLY A 1 105 ? 11.585 -21.592 -17.275 1.00 83.00 105 GLY A N 1
ATOM 795 C CA . GLY A 1 105 ? 12.393 -21.702 -18.497 1.00 83.00 105 GLY A CA 1
ATOM 796 C C . GLY A 1 105 ? 12.859 -20.382 -19.122 1.00 83.00 105 GLY A C 1
ATOM 797 O O . GLY A 1 105 ? 13.695 -20.426 -20.013 1.00 83.00 105 GLY A O 1
ATOM 798 N N . TYR A 1 106 ? 12.399 -19.221 -18.639 1.00 88.44 106 TYR A N 1
ATOM 799 C CA . TYR A 1 106 ? 12.777 -17.918 -19.219 1.00 88.44 106 TYR A CA 1
ATOM 800 C C . TYR A 1 106 ? 14.210 -17.480 -18.886 1.00 88.44 106 TYR A C 1
ATOM 802 O O . TYR A 1 106 ? 14.826 -16.753 -19.657 1.00 88.44 106 TYR A O 1
ATOM 810 N N . ALA A 1 107 ? 14.733 -17.909 -17.737 1.00 87.81 107 ALA A N 1
ATOM 811 C CA . ALA A 1 107 ? 16.110 -17.657 -17.324 1.00 87.81 107 ALA A CA 1
ATOM 812 C C . ALA A 1 107 ? 16.616 -18.844 -16.484 1.00 87.81 107 ALA A C 1
ATOM 814 O O . ALA A 1 107 ? 16.598 -18.801 -15.252 1.00 87.81 107 ALA A O 1
ATOM 815 N N . PRO A 1 108 ? 16.984 -19.966 -17.127 1.00 82.06 108 PRO A N 1
ATOM 816 C CA . PRO A 1 108 ? 17.268 -21.220 -16.429 1.00 82.06 108 PRO A CA 1
ATOM 817 C C . PRO A 1 108 ? 18.503 -21.143 -15.519 1.00 82.06 108 PRO A C 1
ATOM 819 O O . PRO A 1 108 ? 18.597 -21.910 -14.562 1.00 82.06 108 PRO A O 1
ATOM 822 N N . GLY A 1 109 ? 19.435 -20.225 -15.798 1.00 84.88 109 GLY A N 1
ATOM 823 C CA . GLY A 1 109 ? 20.653 -20.021 -15.015 1.00 84.88 109 GLY A CA 1
ATOM 824 C C . GLY A 1 109 ? 20.546 -18.943 -13.933 1.00 84.88 109 GLY A C 1
ATOM 825 O O . GLY A 1 109 ? 21.505 -18.743 -13.186 1.00 84.88 109 GLY A O 1
ATOM 826 N N . ALA A 1 110 ? 19.416 -18.239 -13.847 1.00 92.12 110 ALA A N 1
ATOM 827 C CA . ALA A 1 110 ? 19.239 -17.115 -12.939 1.00 92.12 110 ALA A CA 1
ATOM 828 C C . ALA A 1 110 ? 19.145 -17.542 -11.469 1.00 92.12 110 ALA A C 1
ATOM 830 O O . ALA A 1 110 ? 18.570 -18.578 -11.112 1.00 92.12 110 ALA A O 1
ATOM 831 N N . ARG A 1 111 ? 19.663 -16.690 -10.580 1.00 92.31 111 ARG A N 1
ATOM 832 C CA . ARG A 1 111 ? 19.567 -16.891 -9.136 1.00 92.31 111 ARG A CA 1
ATOM 833 C C . ARG A 1 111 ? 18.134 -16.643 -8.669 1.00 92.31 111 ARG A C 1
ATOM 835 O O . ARG A 1 111 ? 17.591 -15.549 -8.814 1.00 92.31 111 ARG A O 1
ATOM 842 N N . LYS A 1 112 ? 17.528 -17.650 -8.041 1.00 92.38 112 LYS A N 1
ATOM 843 C CA . LYS A 1 112 ? 16.181 -17.525 -7.471 1.00 92.38 112 LYS A CA 1
ATOM 844 C C . LYS A 1 112 ? 16.209 -16.686 -6.197 1.00 92.38 112 LYS A C 1
ATOM 846 O O . LYS A 1 112 ? 16.998 -16.963 -5.295 1.00 92.38 112 LYS A O 1
ATOM 851 N N . THR A 1 113 ? 15.327 -15.696 -6.102 1.00 90.56 113 THR A N 1
ATOM 852 C CA . THR A 1 113 ? 15.173 -14.873 -4.893 1.00 90.56 113 THR A CA 1
ATOM 853 C C . THR A 1 113 ? 13.734 -14.390 -4.725 1.00 90.56 113 THR A C 1
ATOM 855 O O . THR A 1 113 ? 13.104 -13.950 -5.684 1.00 90.56 113 THR A O 1
ATOM 858 N N . SER A 1 114 ? 13.194 -14.471 -3.506 1.00 87.38 114 SER A N 1
ATOM 859 C CA . SER A 1 114 ? 11.914 -13.840 -3.154 1.00 87.38 114 SER A CA 1
ATOM 860 C C . SER A 1 114 ? 12.081 -12.360 -2.793 1.00 87.38 114 SER A C 1
ATOM 862 O O . SER A 1 114 ? 11.168 -11.575 -3.043 1.00 87.38 114 SER A O 1
ATOM 864 N N . ALA A 1 115 ? 13.252 -11.965 -2.280 1.00 87.62 115 ALA A N 1
ATOM 865 C CA . ALA A 1 115 ? 13.549 -10.600 -1.847 1.00 87.62 115 ALA A CA 1
ATOM 866 C C . ALA A 1 115 ? 13.487 -9.602 -3.009 1.00 87.62 115 ALA A C 1
ATOM 868 O O . ALA A 1 115 ? 13.849 -9.941 -4.142 1.00 87.62 115 ALA A O 1
ATOM 869 N N . TRP A 1 116 ? 13.037 -8.373 -2.741 1.00 85.69 116 TRP A N 1
ATOM 870 C CA . TRP A 1 116 ? 13.158 -7.264 -3.688 1.00 85.69 116 TRP A CA 1
ATOM 871 C C . TRP A 1 116 ? 14.638 -6.991 -3.955 1.00 85.69 116 TRP A C 1
ATOM 873 O O . TRP A 1 116 ? 15.408 -6.856 -3.011 1.00 85.69 116 TRP A O 1
ATOM 883 N N . VAL A 1 117 ? 15.054 -6.975 -5.219 1.00 89.94 117 VAL A N 1
ATOM 884 C CA . VAL A 1 117 ? 16.457 -6.756 -5.577 1.00 89.94 117 VAL A CA 1
ATOM 885 C C . VAL A 1 117 ? 16.604 -5.288 -5.929 1.00 89.94 117 VAL A C 1
ATOM 887 O O . VAL A 1 117 ? 15.987 -4.849 -6.889 1.00 89.94 117 VAL A O 1
ATOM 890 N N . GLN A 1 118 ? 17.388 -4.547 -5.151 1.00 89.94 118 GLN A N 1
ATOM 891 C CA . GLN A 1 118 ? 17.713 -3.162 -5.466 1.00 89.94 118 GLN A CA 1
ATOM 892 C C . GLN A 1 118 ? 19.057 -3.129 -6.189 1.00 89.94 118 GLN A C 1
ATOM 894 O O . GLN A 1 118 ? 20.086 -3.499 -5.616 1.00 89.94 118 GLN A O 1
ATOM 899 N N . PHE A 1 119 ? 19.052 -2.713 -7.449 1.00 92.25 119 PHE A N 1
ATOM 900 C CA . PHE A 1 119 ? 20.255 -2.683 -8.272 1.00 92.25 119 PHE A CA 1
ATOM 901 C C . PHE A 1 119 ? 21.070 -1.396 -8.072 1.00 92.25 119 PHE A C 1
ATOM 903 O O . PHE A 1 119 ? 20.517 -0.354 -7.713 1.00 92.25 119 PHE A O 1
ATOM 910 N N . PRO A 1 120 ? 22.387 -1.412 -8.370 1.00 90.38 120 PRO A N 1
ATOM 911 C CA . PRO A 1 120 ? 23.258 -0.264 -8.120 1.00 90.38 120 PRO A CA 1
ATOM 912 C C . PRO A 1 120 ? 22.815 1.033 -8.816 1.00 90.38 120 PRO A C 1
ATOM 914 O O . PRO A 1 120 ? 23.058 2.123 -8.300 1.00 90.38 120 PRO A O 1
ATOM 917 N N . TRP A 1 121 ? 22.193 0.923 -9.994 1.00 88.62 121 TRP A N 1
ATOM 918 C CA . TRP A 1 121 ? 21.704 2.060 -10.784 1.00 88.62 121 TRP A CA 1
ATOM 919 C C . TRP A 1 121 ? 20.378 2.637 -10.274 1.00 88.62 121 TRP A C 1
ATOM 921 O O . TRP A 1 121 ? 20.010 3.745 -10.654 1.00 88.62 121 TRP A O 1
ATOM 931 N N . GLU A 1 122 ? 19.667 1.928 -9.399 1.00 84.56 122 GLU A N 1
ATOM 932 C CA . GLU A 1 122 ? 18.397 2.394 -8.834 1.00 84.56 122 GLU A CA 1
ATOM 933 C C . GLU A 1 122 ? 18.608 3.326 -7.638 1.00 84.56 122 GLU A C 1
ATOM 935 O O . GLU A 1 122 ? 17.736 4.125 -7.316 1.00 84.56 122 GLU A O 1
ATOM 940 N N . HIS A 1 123 ? 19.785 3.291 -7.003 1.00 73.62 123 HIS A N 1
ATOM 941 C CA . HIS A 1 123 ? 20.112 4.170 -5.874 1.00 73.62 123 HIS A CA 1
ATOM 942 C C . HIS A 1 123 ? 20.143 5.658 -6.233 1.00 73.62 123 HIS A C 1
ATOM 944 O O . HIS A 1 123 ? 20.054 6.503 -5.346 1.00 73.62 123 HIS A O 1
ATOM 950 N N . THR A 1 124 ? 20.311 5.989 -7.513 1.00 68.69 124 THR A N 1
ATOM 951 C CA . THR A 1 124 ? 20.345 7.377 -7.986 1.00 68.69 124 THR A CA 1
ATOM 952 C C . THR A 1 124 ? 18.983 7.897 -8.435 1.00 68.69 124 THR A C 1
ATOM 954 O O . THR A 1 124 ? 18.866 9.096 -8.681 1.00 68.69 124 THR A O 1
ATOM 957 N N . ALA A 1 125 ? 17.971 7.032 -8.559 1.00 72.25 125 ALA A N 1
ATOM 958 C CA . ALA A 1 125 ? 16.637 7.437 -8.988 1.00 72.25 125 ALA A CA 1
ATOM 959 C C . ALA A 1 125 ? 15.917 8.185 -7.858 1.00 72.25 125 ALA A C 1
ATOM 961 O O . ALA A 1 125 ? 15.861 7.706 -6.724 1.00 72.25 125 ALA A O 1
ATOM 962 N N . GLN A 1 126 ? 15.363 9.358 -8.164 1.00 84.38 126 GLN A N 1
ATOM 963 C CA . GLN A 1 126 ? 14.522 10.089 -7.220 1.00 84.38 126 GLN A CA 1
ATOM 964 C C . GLN A 1 126 ? 13.075 9.588 -7.357 1.00 84.38 126 GLN A C 1
ATOM 966 O O . GLN A 1 126 ? 12.620 9.356 -8.480 1.00 84.38 126 GLN A O 1
ATOM 971 N N . PRO A 1 127 ? 12.314 9.401 -6.263 1.00 87.12 127 PRO A N 1
ATOM 972 C CA . PRO A 1 127 ? 10.932 8.920 -6.350 1.00 87.12 127 PRO A CA 1
ATOM 973 C C . PRO A 1 127 ? 10.031 9.851 -7.182 1.00 87.12 127 PRO A C 1
ATOM 975 O O . PRO A 1 127 ? 9.073 9.396 -7.808 1.00 87.12 127 PRO A O 1
ATOM 978 N N . GLU A 1 128 ? 10.367 11.139 -7.254 1.00 94.44 128 GLU A N 1
ATOM 979 C CA . GLU A 1 128 ? 9.725 12.136 -8.108 1.00 94.44 128 GLU A CA 1
ATOM 980 C C . GLU A 1 128 ? 9.781 11.753 -9.593 1.00 94.44 128 GLU A C 1
ATOM 982 O O . GLU A 1 128 ? 8.813 11.998 -10.315 1.00 94.44 128 GLU A O 1
ATOM 987 N N . ASP A 1 129 ? 10.859 11.104 -10.047 1.00 91.56 129 ASP A N 1
ATOM 988 C CA . ASP A 1 129 ? 11.013 10.694 -11.444 1.00 91.56 129 ASP A CA 1
ATOM 989 C C . ASP A 1 129 ? 9.903 9.717 -11.848 1.00 91.56 129 ASP A C 1
ATOM 991 O O . ASP A 1 129 ? 9.351 9.823 -12.943 1.00 91.56 129 ASP A O 1
ATOM 995 N N . ALA A 1 130 ? 9.494 8.814 -10.949 1.00 92.31 130 ALA A N 1
ATOM 996 C CA . ALA A 1 130 ? 8.386 7.894 -11.203 1.00 92.31 130 ALA A CA 1
ATOM 997 C C . ALA A 1 130 ? 7.058 8.642 -11.408 1.00 92.31 130 ALA A C 1
ATOM 999 O O . ALA A 1 130 ? 6.263 8.275 -12.276 1.00 92.31 130 ALA A O 1
ATOM 1000 N N . VAL A 1 131 ? 6.829 9.722 -10.655 1.00 96.25 131 VAL A N 1
ATOM 1001 C CA . VAL A 1 131 ? 5.631 10.559 -10.809 1.00 96.25 131 VAL A CA 1
ATOM 1002 C C . VAL A 1 131 ? 5.683 11.352 -12.114 1.00 96.25 131 VAL A C 1
ATOM 1004 O O . VAL A 1 131 ? 4.670 11.438 -12.803 1.00 96.25 131 VAL A O 1
ATOM 1007 N N . VAL A 1 132 ? 6.851 11.881 -12.498 1.00 96.38 132 VAL A N 1
ATOM 1008 C CA . VAL A 1 132 ? 7.043 12.531 -13.807 1.00 96.38 132 VAL A CA 1
ATOM 1009 C C . VAL A 1 132 ? 6.701 11.561 -14.936 1.00 96.38 132 VAL A C 1
ATOM 1011 O O . VAL A 1 132 ? 5.911 11.907 -15.811 1.00 96.38 132 VAL A O 1
ATOM 1014 N N . ARG A 1 133 ? 7.209 10.323 -14.884 1.00 94.19 133 ARG A N 1
ATOM 1015 C CA . ARG A 1 133 ? 6.886 9.293 -15.885 1.00 94.19 133 ARG A CA 1
ATOM 1016 C C . ARG A 1 133 ? 5.410 8.938 -15.909 1.00 94.19 133 ARG A C 1
ATOM 1018 O O . ARG A 1 133 ? 4.862 8.744 -16.988 1.00 94.19 133 ARG A O 1
ATOM 1025 N N . LEU A 1 134 ? 4.751 8.886 -14.754 1.00 96.69 134 LEU A N 1
ATOM 1026 C CA . LEU A 1 134 ? 3.309 8.664 -14.699 1.00 96.69 134 LEU A CA 1
ATOM 1027 C C . LEU A 1 134 ? 2.532 9.806 -15.374 1.00 96.69 134 LEU A C 1
ATOM 1029 O O . LEU A 1 134 ? 1.581 9.531 -16.100 1.00 96.69 134 LEU A O 1
ATOM 1033 N N . LEU A 1 135 ? 2.940 11.064 -15.166 1.00 97.38 135 LEU A N 1
ATOM 1034 C CA . LEU A 1 135 ? 2.336 12.229 -15.825 1.00 97.38 135 LEU A CA 1
ATOM 1035 C C . LEU A 1 135 ? 2.519 12.171 -17.348 1.00 97.38 135 LEU A C 1
ATOM 1037 O O . LEU A 1 135 ? 1.543 12.299 -18.083 1.00 97.38 135 LEU A O 1
ATOM 1041 N N . GLU A 1 136 ? 3.738 11.901 -17.819 1.00 96.69 136 GLU A N 1
ATOM 1042 C CA . GLU A 1 136 ? 4.012 11.719 -19.252 1.00 96.69 136 GLU A CA 1
ATOM 1043 C C . GLU A 1 136 ? 3.174 10.571 -19.836 1.00 96.69 136 GLU A C 1
ATOM 1045 O O . GLU A 1 136 ? 2.600 10.694 -20.917 1.00 96.69 136 GLU A O 1
ATOM 1050 N N . PHE A 1 137 ? 3.048 9.463 -19.099 1.00 96.31 137 PHE A N 1
ATOM 1051 C CA . PHE A 1 137 ? 2.298 8.285 -19.530 1.00 96.31 137 PHE A CA 1
ATOM 1052 C C . PHE A 1 137 ? 0.798 8.557 -19.708 1.00 96.31 137 PHE A C 1
ATOM 1054 O O . PHE A 1 137 ? 0.177 7.988 -20.604 1.00 96.31 137 PHE A O 1
ATOM 1061 N N . VAL A 1 138 ? 0.207 9.438 -18.894 1.00 96.69 138 VAL A N 1
ATOM 1062 C CA . VAL A 1 138 ? -1.199 9.854 -19.055 1.00 96.69 138 VAL A CA 1
ATOM 1063 C C . VAL A 1 138 ? -1.383 10.995 -20.065 1.00 96.69 138 VAL A C 1
ATOM 1065 O O . VAL A 1 138 ? -2.504 11.468 -20.242 1.00 96.69 138 VAL A O 1
ATOM 1068 N N . GLY A 1 139 ? -0.312 11.416 -20.747 1.00 96.75 139 GLY A N 1
ATOM 1069 C CA . GLY A 1 139 ? -0.343 12.440 -21.793 1.00 96.75 139 GLY A CA 1
ATOM 1070 C C . GLY A 1 139 ? -0.282 13.881 -21.285 1.00 96.75 139 GLY A C 1
ATOM 1071 O O . GLY A 1 139 ? -0.640 14.794 -22.025 1.00 96.75 139 GLY A O 1
ATOM 1072 N N . GLU A 1 140 ? 0.136 14.099 -20.038 1.00 97.94 140 GLU A N 1
ATOM 1073 C CA . GLU A 1 140 ? 0.317 15.435 -19.464 1.00 97.94 140 GLU A CA 1
ATOM 1074 C C . GLU A 1 140 ? 1.720 15.994 -19.731 1.00 97.94 140 GLU A C 1
ATOM 1076 O O . GLU A 1 140 ? 2.671 15.242 -19.940 1.00 97.94 140 GLU A O 1
ATOM 1081 N N . ASP A 1 141 ? 1.849 17.325 -19.686 1.00 97.12 141 ASP A N 1
ATOM 1082 C CA . ASP A 1 141 ? 3.143 18.017 -19.710 1.00 97.12 141 ASP A CA 1
ATOM 1083 C C . ASP A 1 141 ? 3.609 18.284 -18.268 1.00 97.12 141 ASP A C 1
ATOM 1085 O O . ASP A 1 141 ? 3.078 19.191 -17.617 1.00 97.12 141 ASP A O 1
ATOM 1089 N N . PRO A 1 142 ? 4.621 17.561 -17.742 1.00 94.94 142 PRO A N 1
ATOM 1090 C CA . PRO A 1 142 ? 5.098 17.764 -16.375 1.00 94.94 142 PRO A CA 1
ATOM 1091 C C . PRO A 1 142 ? 5.672 19.165 -16.124 1.00 94.94 142 PRO A C 1
ATOM 1093 O O . PRO A 1 142 ? 5.812 19.561 -14.968 1.00 94.94 142 PRO A O 1
ATOM 1096 N N . LYS A 1 143 ? 6.020 19.912 -17.182 1.00 95.06 143 LYS A N 1
ATOM 1097 C CA . LYS A 1 143 ? 6.614 21.252 -17.090 1.00 95.06 143 LYS A CA 1
ATOM 1098 C C . LYS A 1 143 ? 5.581 22.374 -17.063 1.00 95.06 143 LYS A C 1
ATOM 1100 O O . LYS A 1 143 ? 5.965 23.523 -16.848 1.00 95.06 143 LYS A O 1
ATOM 1105 N N . ARG A 1 144 ? 4.289 22.089 -17.265 1.00 97.81 144 ARG A N 1
ATOM 1106 C CA . ARG A 1 144 ? 3.262 23.132 -17.142 1.00 97.81 144 ARG A CA 1
ATOM 1107 C C . ARG A 1 144 ? 3.178 23.623 -15.698 1.00 97.81 144 ARG A C 1
ATOM 1109 O O . ARG A 1 144 ? 3.305 22.831 -14.766 1.00 97.81 144 ARG A O 1
ATOM 1116 N N . ASP A 1 145 ? 2.868 24.905 -15.523 1.00 97.12 145 ASP A N 1
ATOM 1117 C CA . ASP A 1 145 ? 2.876 25.618 -14.232 1.00 97.12 145 ASP A CA 1
ATOM 1118 C C . ASP A 1 145 ? 2.222 24.828 -13.074 1.00 97.12 145 ASP A C 1
ATOM 1120 O O . ASP A 1 145 ? 2.805 24.631 -12.009 1.00 97.12 145 ASP A O 1
ATOM 1124 N N . GLY A 1 146 ? 1.043 24.241 -13.309 1.00 97.38 146 GLY A N 1
ATOM 1125 C CA . GLY A 1 146 ? 0.337 23.457 -12.288 1.00 97.38 146 GLY A CA 1
ATOM 1126 C C . GLY A 1 146 ? 0.991 22.120 -11.893 1.00 97.38 146 GLY A C 1
ATOM 1127 O O . GLY A 1 146 ? 0.703 21.609 -10.805 1.00 97.38 146 GLY A O 1
ATOM 1128 N N . LEU A 1 147 ? 1.849 21.539 -12.739 1.00 97.94 147 LEU A N 1
ATOM 1129 C CA . LEU A 1 147 ? 2.445 20.210 -12.545 1.00 97.94 147 LEU A CA 1
ATOM 1130 C C . LEU A 1 147 ? 3.917 20.218 -12.149 1.00 97.94 147 LEU A C 1
ATOM 1132 O O . LEU A 1 147 ? 4.370 19.210 -11.611 1.00 97.94 147 LEU A O 1
ATOM 1136 N N . GLU A 1 148 ? 4.626 21.336 -12.298 1.00 96.75 148 GLU A N 1
ATOM 1137 C CA . GLU A 1 148 ? 6.072 21.403 -12.039 1.00 96.75 148 GLU A CA 1
ATOM 1138 C C . GLU A 1 148 ? 6.452 20.886 -10.636 1.00 96.75 148 GLU A C 1
ATOM 1140 O O . GLU A 1 148 ? 7.444 20.184 -10.452 1.00 96.75 148 GLU A O 1
ATOM 1145 N N . LYS A 1 149 ? 5.625 21.182 -9.625 1.00 97.81 149 LYS A N 1
ATOM 1146 C CA . LYS A 1 149 ? 5.815 20.715 -8.237 1.00 97.81 149 LYS A CA 1
ATOM 1147 C C . LYS A 1 149 ? 4.943 19.515 -7.857 1.00 97.81 149 LYS A C 1
ATOM 1149 O O . LYS A 1 149 ? 4.940 19.105 -6.698 1.00 97.81 149 LYS A O 1
ATOM 1154 N N . THR A 1 150 ? 4.177 18.952 -8.790 1.00 98.31 150 THR A N 1
ATOM 1155 C CA . THR A 1 150 ? 3.330 17.778 -8.528 1.00 98.31 150 THR A CA 1
ATOM 1156 C C . THR A 1 150 ? 4.135 16.556 -8.090 1.00 98.31 150 THR A C 1
ATOM 1158 O O . THR A 1 150 ? 3.711 15.960 -7.104 1.00 98.31 150 THR A O 1
ATOM 1161 N N . PRO A 1 151 ? 5.281 16.205 -8.706 1.00 97.69 151 PRO A N 1
ATOM 1162 C CA . PRO A 1 151 ? 6.083 15.063 -8.265 1.00 97.69 151 PRO A CA 1
ATOM 1163 C C . PRO A 1 151 ? 6.431 15.082 -6.770 1.00 97.69 151 PRO A C 1
ATOM 1165 O O . PRO A 1 151 ? 6.041 14.172 -6.042 1.00 97.69 151 PRO A O 1
ATOM 1168 N N . ASP A 1 152 ? 7.033 16.172 -6.284 1.00 97.19 152 ASP A N 1
ATOM 1169 C CA . ASP A 1 152 ? 7.362 16.365 -4.861 1.00 97.19 152 ASP A CA 1
ATOM 1170 C C . ASP A 1 152 ? 6.111 16.305 -3.964 1.00 97.19 152 ASP A C 1
ATOM 1172 O O . ASP A 1 152 ? 6.083 15.622 -2.936 1.00 97.19 152 ASP A O 1
ATOM 1176 N N . ARG A 1 153 ? 5.020 16.977 -4.362 1.00 98.31 153 ARG A N 1
ATOM 1177 C CA . ARG A 1 153 ? 3.758 16.939 -3.602 1.00 98.31 153 ARG A CA 1
ATOM 1178 C C . ARG A 1 153 ? 3.186 15.527 -3.499 1.00 98.31 153 ARG A C 1
ATOM 1180 O O . ARG A 1 153 ? 2.716 15.162 -2.424 1.00 98.31 153 ARG A O 1
ATOM 1187 N N . VAL A 1 154 ? 3.233 14.744 -4.575 1.00 98.12 154 VAL A N 1
ATOM 1188 C CA . VAL A 1 154 ? 2.762 13.353 -4.593 1.00 98.12 154 VAL A CA 1
ATOM 1189 C C . VAL A 1 154 ? 3.634 12.489 -3.686 1.00 98.12 154 VAL A C 1
ATOM 1191 O O . VAL A 1 154 ? 3.087 11.795 -2.831 1.00 98.12 154 VAL A O 1
ATOM 1194 N N . CYS A 1 155 ? 4.962 12.583 -3.786 1.00 96.94 155 CYS A N 1
ATOM 1195 C CA . CYS A 1 155 ? 5.881 11.838 -2.922 1.00 96.94 155 CYS A CA 1
ATOM 1196 C C . CYS A 1 155 ? 5.621 12.113 -1.433 1.00 96.94 155 CYS A C 1
ATOM 1198 O O . CYS A 1 155 ? 5.474 11.177 -0.642 1.00 96.94 155 CYS A O 1
ATOM 1200 N N . ARG A 1 156 ? 5.479 13.388 -1.044 1.00 97.75 156 ARG A N 1
ATOM 1201 C CA . ARG A 1 156 ? 5.152 13.758 0.345 1.00 97.75 156 ARG A CA 1
ATOM 1202 C C . ARG A 1 156 ? 3.776 13.262 0.781 1.00 97.75 156 ARG A C 1
ATOM 1204 O O . ARG A 1 156 ? 3.645 12.772 1.900 1.00 97.75 156 ARG A O 1
ATOM 1211 N N . ALA A 1 157 ? 2.771 13.350 -0.092 1.00 98.19 157 ALA A N 1
ATOM 1212 C CA . ALA A 1 157 ? 1.432 12.852 0.204 1.00 98.19 157 ALA A CA 1
ATOM 1213 C C . ALA A 1 157 ? 1.441 11.337 0.450 1.00 98.19 157 ALA A C 1
ATOM 1215 O O . ALA A 1 157 ? 0.872 10.876 1.436 1.00 98.19 157 ALA A O 1
ATOM 1216 N N . PHE A 1 158 ? 2.130 10.557 -0.389 1.00 97.88 158 PHE A N 1
ATOM 1217 C CA . PHE A 1 158 ? 2.279 9.117 -0.166 1.00 97.88 158 PHE A CA 1
ATOM 1218 C C . PHE A 1 158 ? 3.036 8.825 1.129 1.00 97.88 158 PHE A C 1
ATOM 1220 O O . PHE A 1 158 ? 2.559 8.019 1.921 1.00 97.88 158 PHE A O 1
ATOM 1227 N N . ALA A 1 159 ? 4.136 9.531 1.410 1.00 96.62 159 ALA A N 1
ATOM 1228 C CA . ALA A 1 159 ? 4.879 9.365 2.658 1.00 96.62 159 ALA A CA 1
ATOM 1229 C C . ALA A 1 159 ? 4.007 9.598 3.909 1.00 96.62 159 ALA A C 1
ATOM 1231 O O . ALA A 1 159 ? 4.143 8.873 4.896 1.00 96.62 159 ALA A O 1
ATOM 1232 N N . GLU A 1 160 ? 3.092 10.573 3.869 1.00 97.94 160 GLU A N 1
ATOM 1233 C CA . GLU A 1 160 ? 2.122 10.816 4.940 1.00 97.94 160 GLU A CA 1
ATOM 1234 C C . GLU A 1 160 ? 1.048 9.720 5.011 1.00 97.94 160 GLU A C 1
ATOM 1236 O O . GLU A 1 160 ? 0.786 9.170 6.087 1.00 97.94 160 GLU A O 1
ATOM 1241 N N . MET A 1 161 ? 0.428 9.396 3.873 1.00 98.31 161 MET A N 1
ATOM 1242 C CA . MET A 1 161 ? -0.659 8.418 3.777 1.00 98.31 161 MET A CA 1
ATOM 1243 C C . MET A 1 161 ? -0.200 6.987 4.073 1.00 98.31 161 MET A C 1
ATOM 1245 O O . MET A 1 161 ? -1.034 6.149 4.396 1.00 98.31 161 MET A O 1
ATOM 1249 N N . THR A 1 162 ? 1.103 6.702 4.011 1.00 98.12 162 THR A N 1
ATOM 1250 C CA . THR A 1 162 ? 1.691 5.399 4.356 1.00 98.12 162 THR A CA 1
ATOM 1251 C C . THR A 1 162 ? 2.572 5.445 5.612 1.00 98.12 162 THR A C 1
ATOM 1253 O O . THR A 1 162 ? 3.340 4.518 5.878 1.00 98.12 162 THR A O 1
ATOM 1256 N N . ALA A 1 163 ? 2.493 6.510 6.418 1.00 98.12 163 ALA A N 1
ATOM 1257 C CA . ALA A 1 163 ? 3.325 6.672 7.616 1.00 98.12 163 ALA A CA 1
ATOM 1258 C C . ALA A 1 163 ? 3.082 5.593 8.694 1.00 98.12 163 ALA A C 1
ATOM 1260 O O . ALA A 1 163 ? 3.925 5.382 9.569 1.00 98.12 163 ALA A O 1
ATOM 1261 N N . GLY A 1 164 ? 1.950 4.890 8.629 1.00 97.88 164 GLY A N 1
ATOM 1262 C CA . GLY A 1 164 ? 1.557 3.843 9.566 1.00 97.88 164 GLY A CA 1
ATOM 1263 C C . GLY A 1 164 ? 2.436 2.592 9.527 1.00 97.88 164 GLY A C 1
ATOM 1264 O O . GLY A 1 164 ? 2.436 1.826 10.490 1.00 97.88 164 GLY A O 1
ATOM 1265 N N . TYR A 1 165 ? 3.210 2.366 8.457 1.00 97.38 165 TYR A N 1
ATOM 1266 C CA . TYR A 1 165 ? 4.185 1.265 8.404 1.00 97.38 165 TYR A CA 1
ATOM 1267 C C . TYR A 1 165 ? 5.350 1.448 9.388 1.00 97.38 165 TYR A C 1
ATOM 1269 O O . TYR A 1 165 ? 5.954 0.468 9.807 1.00 97.38 165 TYR A O 1
ATOM 1277 N N . LYS A 1 166 ? 5.654 2.691 9.787 1.00 96.12 166 LYS A N 1
ATOM 1278 C CA . LYS A 1 166 ? 6.768 3.027 10.696 1.00 96.12 166 LYS A CA 1
ATOM 1279 C C . LYS A 1 166 ? 6.352 3.083 12.171 1.00 96.12 166 LYS A C 1
ATOM 1281 O O . LYS A 1 166 ? 7.094 3.593 13.003 1.00 96.12 166 LYS A O 1
ATOM 1286 N N . GLN A 1 167 ? 5.145 2.628 12.488 1.00 96.31 167 GLN A N 1
ATOM 1287 C CA . GLN A 1 167 ? 4.539 2.721 13.813 1.00 96.31 167 GLN A CA 1
ATOM 1288 C C . GLN A 1 167 ? 4.155 1.331 14.328 1.00 96.31 167 GLN A C 1
ATOM 1290 O O . GLN A 1 167 ? 3.891 0.420 13.541 1.00 96.31 167 GLN A O 1
ATOM 1295 N N . ASN A 1 168 ? 4.101 1.182 15.653 1.00 95.25 168 ASN A N 1
ATOM 1296 C CA . ASN A 1 168 ? 3.806 -0.082 16.319 1.00 95.25 168 ASN A CA 1
ATOM 1297 C C . ASN A 1 168 ? 2.630 0.061 17.301 1.00 95.25 168 ASN A C 1
ATOM 1299 O O . ASN A 1 168 ? 2.590 0.992 18.109 1.00 95.25 168 ASN A O 1
ATOM 1303 N N . ALA A 1 169 ? 1.696 -0.894 17.263 1.00 96.56 169 ALA A N 1
ATOM 1304 C CA . ALA A 1 169 ? 0.524 -0.925 18.136 1.00 96.56 169 ALA A CA 1
ATOM 1305 C C . ALA A 1 169 ? 0.890 -0.981 19.625 1.00 96.56 169 ALA A C 1
ATOM 1307 O O . ALA A 1 169 ? 0.267 -0.294 20.436 1.00 96.56 169 ALA A O 1
ATOM 1308 N N . LYS A 1 170 ? 1.934 -1.742 19.980 1.00 94.88 170 LYS A N 1
ATOM 1309 C CA . LYS A 1 170 ? 2.435 -1.881 21.353 1.00 94.88 170 LYS A CA 1
ATOM 1310 C C . LYS A 1 170 ? 2.816 -0.530 21.950 1.00 94.88 170 LYS A C 1
ATOM 1312 O O . LYS A 1 170 ? 2.463 -0.254 23.090 1.00 94.88 170 LYS A O 1
ATOM 1317 N N . ASP A 1 171 ? 3.495 0.319 21.185 1.00 94.50 171 ASP A N 1
ATOM 1318 C CA . ASP A 1 171 ? 3.957 1.626 21.668 1.00 94.50 171 ASP A CA 1
ATOM 1319 C C . ASP A 1 171 ? 2.788 2.611 21.806 1.00 94.50 171 ASP A C 1
ATOM 1321 O O . ASP A 1 171 ? 2.731 3.421 22.735 1.00 94.50 171 ASP A O 1
ATOM 1325 N N . ILE A 1 172 ? 1.803 2.518 20.906 1.00 95.75 172 ILE A N 1
ATOM 1326 C CA . ILE A 1 172 ? 0.588 3.334 20.969 1.00 95.75 172 ILE A CA 1
ATOM 1327 C C . ILE A 1 172 ? -0.232 2.968 22.211 1.00 95.75 172 ILE A C 1
ATOM 1329 O O . ILE A 1 172 ? -0.613 3.868 22.970 1.00 95.75 172 ILE A O 1
ATOM 1333 N N . LEU A 1 173 ? -0.468 1.672 22.423 1.00 93.50 173 LEU A N 1
ATOM 1334 C CA . LEU A 1 173 ? -1.323 1.124 23.479 1.00 93.50 173 LEU A CA 1
ATOM 1335 C C . LEU A 1 173 ? -0.597 0.899 24.816 1.00 93.50 173 LEU A C 1
ATOM 1337 O O . LEU A 1 173 ? -1.243 0.578 25.804 1.00 93.50 173 LEU A O 1
ATOM 1341 N N . GLY A 1 174 ? 0.722 1.098 24.879 1.00 85.00 174 GLY A N 1
ATOM 1342 C CA . GLY A 1 174 ? 1.538 0.760 26.050 1.00 85.00 174 GLY A CA 1
ATOM 1343 C C . GLY A 1 174 ? 1.304 1.619 27.298 1.00 85.00 174 GLY A C 1
ATOM 1344 O O . GLY A 1 174 ? 1.757 1.253 28.378 1.00 85.00 174 GLY A O 1
ATOM 1345 N N . THR A 1 175 ? 0.603 2.752 27.182 1.00 84.50 175 THR A N 1
ATOM 1346 C CA . THR A 1 175 ? 0.215 3.581 28.335 1.00 84.50 175 THR A CA 1
ATOM 1347 C C . THR A 1 175 ? -1.215 3.247 28.752 1.00 84.50 175 THR A C 1
ATOM 1349 O O . THR A 1 175 ? -2.165 3.679 28.093 1.00 84.50 175 THR A O 1
ATOM 1352 N N . VAL A 1 176 ? -1.351 2.504 29.850 1.00 85.81 176 VAL A N 1
ATOM 1353 C CA . VAL A 1 176 ? -2.63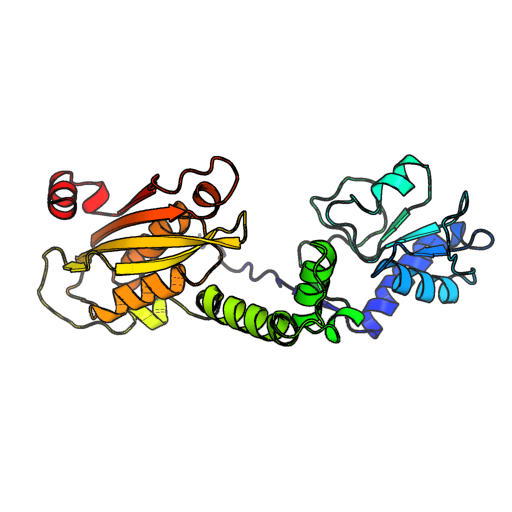2 2.093 30.443 1.00 85.81 176 VAL A CA 1
ATOM 1354 C C . VAL A 1 176 ? -2.790 2.660 31.854 1.00 85.81 176 VAL A C 1
ATOM 1356 O O . VAL A 1 176 ? -1.805 2.984 32.514 1.00 85.81 176 VAL A O 1
ATOM 1359 N N . PHE A 1 177 ? -4.035 2.774 32.298 1.00 86.12 177 PHE A N 1
ATOM 1360 C CA . PHE A 1 177 ? -4.441 3.206 33.630 1.00 86.12 177 PHE A CA 1
ATOM 1361 C C . PHE A 1 177 ? -5.115 2.039 34.349 1.00 86.12 177 PHE A C 1
ATOM 1363 O O . PHE A 1 177 ? -5.858 1.285 33.720 1.00 86.12 177 PHE A O 1
ATOM 1370 N N . GLU A 1 178 ? -4.863 1.897 35.646 1.00 85.69 178 GLU A N 1
ATOM 1371 C CA . GLU A 1 178 ? -5.563 0.922 36.484 1.00 85.69 178 GLU A CA 1
ATOM 1372 C C . GLU A 1 178 ? -6.919 1.480 36.930 1.00 85.69 178 GLU A C 1
ATOM 1374 O O . GLU A 1 178 ? -7.046 2.658 37.271 1.00 85.69 178 GLU A O 1
ATOM 1379 N N . THR A 1 179 ? -7.945 0.640 36.886 1.00 82.62 179 THR A N 1
ATOM 1380 C CA . THR A 1 179 ? -9.319 0.961 37.259 1.00 82.62 179 THR A CA 1
ATOM 1381 C C . THR A 1 179 ? -10.114 -0.319 37.500 1.00 82.62 179 THR A C 1
ATOM 1383 O O . THR A 1 179 ? -9.927 -1.314 36.809 1.00 82.62 179 THR A O 1
ATOM 1386 N N . ASP A 1 180 ? -11.071 -0.272 38.423 1.00 86.12 180 ASP A N 1
ATOM 1387 C CA . ASP A 1 1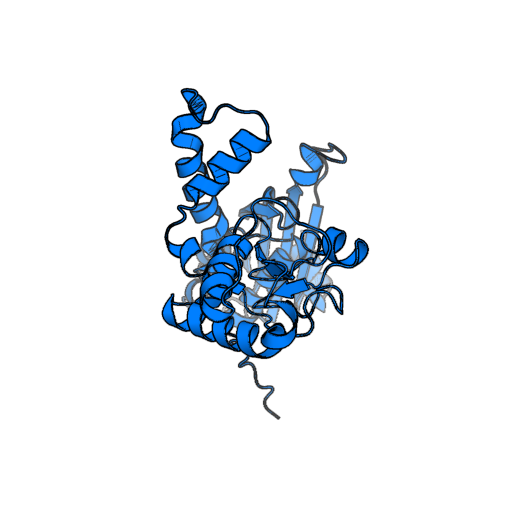80 ? -12.014 -1.373 38.658 1.00 86.12 180 ASP A CA 1
ATOM 1388 C C . ASP A 1 180 ? -13.172 -1.395 37.639 1.00 86.12 180 ASP A C 1
ATOM 1390 O O . ASP A 1 180 ? -14.164 -2.096 37.824 1.00 86.12 180 ASP A O 1
ATOM 1394 N N . TYR A 1 181 ? -13.082 -0.603 36.563 1.00 88.75 181 TYR A N 1
ATOM 1395 C CA . TYR A 1 181 ? -14.111 -0.533 35.530 1.00 88.75 181 TYR A CA 1
ATOM 1396 C C . TYR A 1 181 ? -14.162 -1.825 34.703 1.00 88.75 181 TYR A C 1
ATOM 1398 O O . TYR A 1 181 ? -13.235 -2.145 33.956 1.00 88.75 181 TYR A O 1
ATOM 1406 N N . ASP A 1 182 ? -15.277 -2.544 34.807 1.00 88.81 182 ASP A N 1
ATOM 1407 C CA . ASP A 1 182 ? -15.481 -3.870 34.218 1.00 88.81 182 ASP A CA 1
ATOM 1408 C C . ASP A 1 182 ? -16.569 -3.908 33.131 1.00 88.81 182 ASP A C 1
ATOM 1410 O O . ASP A 1 182 ? -16.933 -4.993 32.669 1.00 88.81 182 ASP A O 1
ATOM 1414 N N . GLN A 1 183 ? -17.061 -2.737 32.715 1.00 92.00 183 GLN A N 1
ATOM 1415 C CA . GLN A 1 183 ? -18.083 -2.562 31.681 1.00 92.00 183 GLN A CA 1
ATOM 1416 C C . GLN A 1 183 ? -17.459 -2.280 30.304 1.00 92.00 183 GLN A C 1
ATOM 1418 O O . GLN A 1 183 ? -16.246 -2.093 30.167 1.00 92.00 183 GLN A O 1
ATOM 1423 N N . ILE A 1 184 ? -18.290 -2.251 29.260 1.00 92.31 184 ILE A N 1
ATOM 1424 C CA . ILE A 1 184 ? -17.848 -1.974 27.888 1.00 92.31 184 ILE A CA 1
ATOM 1425 C C . ILE A 1 184 ? -17.325 -0.536 27.778 1.00 92.31 184 ILE A C 1
ATOM 1427 O O . ILE A 1 184 ? -18.022 0.425 28.094 1.00 92.31 184 ILE A O 1
ATOM 1431 N N . ILE A 1 185 ? -16.112 -0.387 27.244 1.00 93.50 185 ILE A N 1
ATOM 1432 C CA . ILE A 1 185 ? -15.537 0.904 26.856 1.00 93.50 185 ILE A CA 1
ATOM 1433 C C . ILE A 1 185 ? -15.569 0.997 25.343 1.00 93.50 185 ILE A C 1
ATOM 1435 O O . ILE A 1 185 ? -15.053 0.117 24.654 1.00 93.50 185 ILE A O 1
ATOM 1439 N N . MET A 1 186 ? -16.144 2.076 24.817 1.00 93.81 186 MET A N 1
ATOM 1440 C CA . MET A 1 186 ? -16.333 2.236 23.382 1.00 93.81 186 MET A CA 1
ATOM 1441 C C . MET A 1 186 ? -16.055 3.661 22.918 1.00 93.81 186 MET A C 1
ATOM 1443 O O . MET A 1 186 ? -16.596 4.626 23.452 1.00 93.81 186 MET A O 1
ATOM 1447 N N . LEU A 1 187 ? -15.241 3.771 21.870 1.00 96.75 187 LEU A N 1
ATOM 1448 C CA . LEU A 1 187 ? -15.043 4.994 21.107 1.00 96.75 187 LEU A CA 1
ATOM 1449 C C . LEU A 1 187 ? -15.715 4.820 19.741 1.00 96.75 187 LEU A C 1
ATOM 1451 O O . LEU A 1 187 ? -15.252 4.027 18.918 1.00 96.75 187 LEU A O 1
ATOM 1455 N N . LYS A 1 188 ? -16.824 5.535 19.530 1.00 95.81 188 LYS A N 1
ATOM 1456 C CA . LYS A 1 188 ? -17.612 5.494 18.292 1.00 95.81 188 LYS A CA 1
ATOM 1457 C C . LYS A 1 188 ? -17.152 6.565 17.298 1.00 95.81 188 LYS A C 1
ATOM 1459 O O . LYS A 1 188 ? -16.608 7.594 17.694 1.00 95.81 188 LYS A O 1
ATOM 1464 N N . ASP A 1 189 ? -17.401 6.300 16.018 1.00 96.81 189 ASP A N 1
ATOM 1465 C CA . ASP A 1 189 ? -17.308 7.264 14.913 1.00 96.81 189 ASP A CA 1
ATOM 1466 C C . ASP A 1 189 ? -15.937 7.941 14.744 1.00 96.81 189 ASP A C 1
ATOM 1468 O O . ASP A 1 189 ? -15.819 9.129 14.438 1.00 96.81 189 ASP A O 1
ATOM 1472 N N . ILE A 1 190 ? -14.865 7.158 14.885 1.00 98.44 190 ILE A N 1
ATOM 1473 C CA . ILE A 1 190 ? -13.501 7.593 14.584 1.00 98.44 190 ILE A CA 1
ATOM 1474 C C . ILE A 1 190 ? -13.375 7.763 13.070 1.00 98.44 190 ILE A C 1
ATOM 1476 O O . ILE A 1 190 ? -13.406 6.786 12.317 1.00 98.44 190 ILE A O 1
ATOM 1480 N N . GLN A 1 191 ? -13.197 9.001 12.617 1.00 98.50 191 GLN A N 1
ATOM 1481 C CA . GLN A 1 191 ? -12.955 9.283 11.207 1.00 98.50 191 GLN A CA 1
ATOM 1482 C C . GLN A 1 191 ? -11.589 8.750 10.765 1.00 98.50 191 GLN A C 1
ATOM 1484 O O . GLN A 1 191 ? -10.573 8.960 11.433 1.00 98.50 191 GLN A O 1
ATOM 1489 N N . PHE A 1 192 ? -11.548 8.107 9.602 1.00 98.62 192 PHE A N 1
ATOM 1490 C CA . PHE A 1 192 ? -10.304 7.650 8.993 1.00 98.62 192 PHE A CA 1
ATOM 1491 C C . PHE A 1 192 ? -10.317 7.826 7.470 1.00 98.62 192 PHE A C 1
ATOM 1493 O O . PHE A 1 192 ? -11.372 7.907 6.834 1.00 98.62 192 PHE A O 1
ATOM 1500 N N . SER A 1 193 ? -9.118 7.844 6.892 1.00 98.62 193 SER A N 1
ATOM 1501 C CA . SER A 1 193 ? -8.881 7.715 5.457 1.00 98.62 193 SER A CA 1
ATOM 1502 C C . SER A 1 193 ? -7.709 6.766 5.240 1.00 98.62 193 SER A C 1
ATOM 1504 O O . SER A 1 193 ? -6.729 6.824 5.982 1.00 98.62 193 SER A O 1
ATOM 1506 N N . SER A 1 194 ? -7.824 5.883 4.256 1.00 98.75 194 SER A N 1
ATOM 1507 C CA . SER A 1 194 ? -6.819 4.883 3.909 1.00 98.75 194 SER A CA 1
ATOM 1508 C C . SER A 1 194 ? -6.734 4.719 2.392 1.00 98.75 194 SER A C 1
ATOM 1510 O O . SER A 1 194 ? -7.555 5.271 1.661 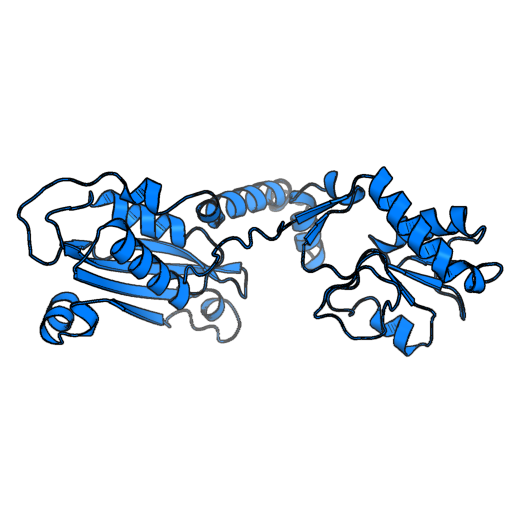1.00 98.75 194 SER A O 1
ATOM 1512 N N . LEU A 1 195 ? -5.735 3.989 1.898 1.00 98.75 195 LEU A N 1
ATOM 1513 C CA . LEU A 1 195 ? -5.525 3.743 0.472 1.00 98.75 195 LEU A CA 1
ATOM 1514 C C . LEU A 1 195 ? -5.851 2.288 0.142 1.00 98.75 195 LEU A C 1
ATOM 1516 O O . LEU A 1 195 ? -5.293 1.374 0.741 1.00 98.75 195 LEU A O 1
ATOM 1520 N N . CYS A 1 196 ? -6.729 2.055 -0.833 1.00 98.31 196 CYS A N 1
ATOM 1521 C CA . CYS A 1 196 ? -7.034 0.706 -1.305 1.00 98.31 196 CYS A CA 1
ATOM 1522 C C . CYS A 1 196 ? -5.796 0.105 -1.983 1.00 98.31 196 CYS A C 1
ATOM 1524 O O . CYS A 1 196 ? -5.313 0.664 -2.967 1.00 98.31 196 CYS A O 1
ATOM 1526 N N . GLU A 1 197 ? -5.309 -1.046 -1.519 1.00 98.00 197 GLU A N 1
ATOM 1527 C CA . GLU A 1 197 ? -4.074 -1.645 -2.052 1.00 98.00 197 GLU A CA 1
ATOM 1528 C C . GLU A 1 197 ? -4.167 -2.052 -3.530 1.00 98.00 197 GLU A C 1
ATOM 1530 O O . GLU A 1 197 ? -3.171 -2.022 -4.245 1.00 98.00 197 GLU A O 1
ATOM 1535 N N . HIS A 1 198 ? -5.372 -2.339 -4.026 1.00 97.31 198 HIS A N 1
ATOM 1536 C CA . HIS A 1 198 ? -5.592 -2.741 -5.418 1.00 97.31 198 HIS A CA 1
ATOM 1537 C C . HIS A 1 198 ? -5.475 -1.592 -6.427 1.00 97.31 198 HIS A C 1
ATOM 1539 O O . HIS A 1 198 ? -5.240 -1.823 -7.610 1.00 97.31 198 HIS A O 1
ATOM 1545 N N . HIS A 1 199 ? -5.722 -0.356 -5.987 1.00 97.62 199 HIS A N 1
ATOM 1546 C CA . HIS A 1 199 ? -5.893 0.786 -6.891 1.00 97.62 199 HIS A CA 1
ATOM 1547 C C . HIS A 1 199 ? -5.155 2.045 -6.445 1.00 97.62 199 HIS A C 1
ATOM 1549 O O . HIS A 1 199 ? -5.171 3.032 -7.174 1.00 97.62 199 HIS A O 1
ATOM 1555 N N . MET A 1 200 ? -4.584 2.041 -5.238 1.00 97.56 200 MET A N 1
ATOM 1556 C CA . MET A 1 200 ? -3.994 3.206 -4.573 1.00 97.56 200 MET A CA 1
ATOM 1557 C C . MET A 1 200 ? -4.940 4.420 -4.518 1.00 97.56 200 MET A C 1
ATOM 1559 O O . MET A 1 200 ? -4.505 5.563 -4.421 1.00 97.56 200 MET A O 1
ATOM 1563 N N . LEU A 1 201 ? -6.254 4.169 -4.564 1.00 98.06 201 LEU A N 1
ATOM 1564 C CA . LEU A 1 201 ? -7.292 5.187 -4.431 1.00 98.06 201 LEU A CA 1
ATOM 1565 C C . LEU A 1 201 ? -7.808 5.233 -2.988 1.00 98.06 201 LEU A C 1
ATOM 1567 O O . LEU A 1 201 ? -7.938 4.171 -2.369 1.00 98.06 201 LEU A O 1
ATOM 1571 N N . PRO A 1 202 ? -8.157 6.421 -2.461 1.00 98.25 202 PRO A N 1
ATOM 1572 C CA . PRO A 1 202 ? -8.631 6.533 -1.092 1.00 98.25 202 PRO A CA 1
ATOM 1573 C C . PRO A 1 202 ? -9.951 5.800 -0.833 1.00 98.25 202 PRO A C 1
ATOM 1575 O O . PRO A 1 202 ? -10.854 5.781 -1.675 1.00 98.25 202 PRO A O 1
ATOM 1578 N N . PHE A 1 203 ? -10.090 5.264 0.372 1.00 98.69 203 PHE A N 1
ATOM 1579 C CA . PHE A 1 203 ? -11.372 4.938 0.979 1.00 98.69 203 PHE A CA 1
ATOM 1580 C C . PHE A 1 203 ? -11.420 5.553 2.376 1.00 98.69 203 PHE A C 1
ATOM 1582 O O . PHE A 1 203 ? -10.421 5.582 3.097 1.00 98.69 203 PHE A O 1
ATOM 1589 N N . SER A 1 204 ? -12.571 6.101 2.747 1.00 98.56 204 SER A N 1
ATOM 1590 C CA . SER A 1 204 ? -12.706 6.893 3.970 1.00 98.56 204 SER A CA 1
ATOM 1591 C C . SER A 1 204 ? -14.059 6.647 4.614 1.00 98.56 204 SER A C 1
ATOM 1593 O O . SER A 1 204 ? -15.045 6.331 3.937 1.00 98.56 204 SER A O 1
ATOM 1595 N N . GLY A 1 205 ? -14.117 6.796 5.931 1.00 98.50 205 GLY A N 1
ATOM 1596 C CA . GLY A 1 205 ? -15.333 6.524 6.674 1.00 98.50 205 GLY A CA 1
ATOM 1597 C C . GLY A 1 205 ? -15.157 6.621 8.177 1.00 98.50 205 GLY A C 1
ATOM 1598 O O . GLY A 1 205 ? -14.341 7.404 8.665 1.00 98.50 205 GLY A O 1
ATOM 1599 N N . LEU A 1 206 ? -15.948 5.826 8.890 1.00 98.75 206 LEU A N 1
ATOM 1600 C CA . LEU A 1 206 ? -16.033 5.808 10.343 1.00 98.75 206 LEU A CA 1
ATOM 1601 C C . LEU A 1 206 ? -15.692 4.418 10.879 1.00 98.75 206 LEU A C 1
ATOM 1603 O O . LEU A 1 206 ? -16.085 3.400 10.300 1.00 98.75 206 LEU A O 1
ATOM 1607 N N . ILE A 1 207 ? -14.969 4.388 11.995 1.00 98.62 207 ILE A N 1
ATOM 1608 C CA . ILE A 1 207 ? -14.649 3.179 12.752 1.00 98.62 207 ILE A CA 1
ATOM 1609 C C . ILE A 1 207 ? -15.091 3.357 14.195 1.00 98.62 207 ILE A C 1
ATOM 1611 O O . ILE A 1 207 ? -14.754 4.349 14.832 1.00 98.62 207 ILE A O 1
ATOM 1615 N N .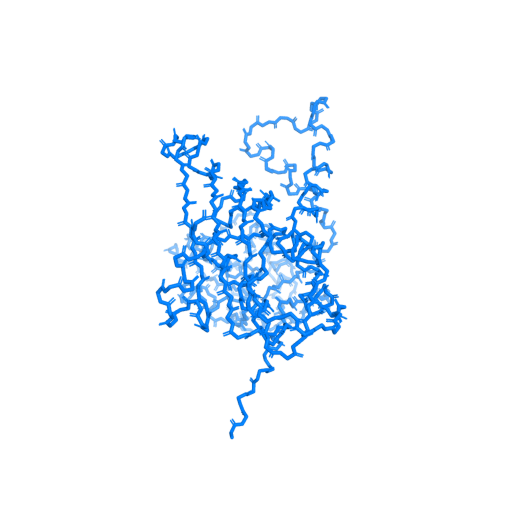 SER A 1 208 ? -15.784 2.356 14.721 1.00 98.31 208 SER A N 1
ATOM 1616 C CA . SER A 1 208 ? -16.112 2.257 16.140 1.00 98.31 208 SER A CA 1
ATOM 1617 C C . SER A 1 208 ? -15.336 1.096 16.745 1.00 98.31 208 SER A C 1
ATOM 1619 O O . SER A 1 208 ? -15.338 -0.003 16.186 1.00 98.31 208 SER A O 1
ATOM 1621 N N . VAL A 1 209 ? -14.670 1.342 17.872 1.00 98.12 209 VAL A N 1
ATOM 1622 C CA . VAL A 1 209 ? -13.882 0.346 18.610 1.00 98.12 209 VAL A CA 1
ATOM 1623 C C . VAL A 1 209 ? -14.436 0.240 20.022 1.00 98.12 209 VAL A C 1
ATOM 1625 O O . VAL A 1 209 ? -14.466 1.231 20.750 1.00 98.12 209 VAL A O 1
ATOM 1628 N N . GLY A 1 210 ? -14.860 -0.959 20.405 1.00 96.19 210 GLY A N 1
ATOM 1629 C CA . GLY A 1 210 ? -15.310 -1.307 21.746 1.00 96.19 210 GLY A CA 1
ATOM 1630 C C . GLY A 1 210 ? -14.488 -2.451 22.321 1.00 96.19 210 GLY A C 1
ATOM 1631 O O . GLY A 1 210 ? -14.067 -3.347 21.591 1.00 96.19 210 GLY A O 1
ATOM 1632 N N . TYR A 1 211 ? -14.248 -2.438 23.626 1.00 95.88 211 TYR A N 1
ATOM 1633 C CA . TYR A 1 211 ? -13.625 -3.558 24.319 1.00 95.88 211 TYR A CA 1
ATOM 1634 C C . TYR A 1 211 ? -14.134 -3.689 25.753 1.00 95.88 211 TYR A C 1
ATOM 1636 O O . TYR A 1 211 ? -14.610 -2.728 26.356 1.00 95.88 211 TYR A O 1
ATOM 1644 N N . LEU A 1 212 ? -14.024 -4.903 26.288 1.00 94.88 212 LEU A N 1
ATOM 1645 C CA . LEU A 1 212 ? -14.333 -5.230 27.673 1.00 94.88 212 LEU A CA 1
ATOM 1646 C C . LEU A 1 212 ? -13.013 -5.475 28.423 1.00 94.88 212 LEU A C 1
ATOM 1648 O O . LEU A 1 212 ? -12.311 -6.434 28.078 1.00 94.88 212 LEU A O 1
ATOM 1652 N N . PRO A 1 213 ? -12.642 -4.649 29.418 1.00 93.06 213 PRO A N 1
ATOM 1653 C CA . PRO A 1 213 ? -11.391 -4.818 30.157 1.00 93.06 213 PRO A CA 1
ATOM 1654 C C . PRO A 1 213 ? -11.296 -6.191 30.843 1.00 93.06 213 PRO A C 1
ATOM 1656 O O . PRO A 1 213 ? -12.303 -6.726 31.321 1.00 93.06 213 PRO A O 1
ATOM 1659 N N . GLY A 1 214 ? -10.091 -6.775 30.877 1.00 85.38 214 GLY A N 1
ATOM 1660 C CA . GLY A 1 214 ? -9.824 -8.038 31.577 1.00 85.38 214 GLY A CA 1
ATOM 1661 C C . GLY A 1 214 ? -9.264 -7.868 32.981 1.00 85.38 214 GLY A C 1
ATOM 1662 O O . GLY A 1 214 ? -9.867 -8.348 33.934 1.00 85.38 214 GLY A O 1
ATOM 1663 N N . THR A 1 215 ? -8.142 -7.162 33.118 1.00 75.31 215 THR A N 1
ATOM 1664 C CA . THR A 1 215 ? -7.396 -7.025 34.384 1.00 75.31 215 THR A CA 1
ATOM 1665 C C . THR A 1 215 ? -7.433 -5.605 34.961 1.00 75.31 215 THR A C 1
ATOM 1667 O O . THR A 1 215 ? -6.452 -5.133 35.526 1.00 75.31 215 THR A O 1
ATOM 1670 N N . GLY A 1 216 ? -8.548 -4.886 34.780 1.00 70.62 216 GLY A N 1
ATOM 1671 C CA . GLY A 1 216 ? -8.698 -3.506 35.266 1.00 70.62 216 GLY A CA 1
ATOM 1672 C C . GLY A 1 216 ? -7.790 -2.487 34.564 1.00 70.62 216 GLY A C 1
ATOM 1673 O O . GLY A 1 216 ? -7.569 -1.387 35.057 1.00 70.62 216 GLY A O 1
ATOM 1674 N N . LYS A 1 217 ? -7.221 -2.836 33.405 1.00 78.69 217 LYS A N 1
ATOM 1675 C CA . LYS A 1 217 ? -6.390 -1.931 32.601 1.00 78.69 217 LYS A CA 1
ATOM 1676 C C . LYS A 1 217 ? -7.231 -1.253 31.533 1.00 78.69 217 LYS A C 1
ATOM 1678 O O . LYS A 1 217 ? -7.851 -1.910 30.695 1.00 78.69 217 LYS A O 1
ATOM 1683 N N . VAL A 1 218 ? -7.209 0.073 31.532 1.00 88.31 218 VAL A N 1
ATOM 1684 C CA . VAL A 1 218 ? -7.914 0.903 30.555 1.00 88.31 218 VAL A CA 1
ATOM 1685 C C . VAL A 1 218 ? -6.935 1.786 29.806 1.00 88.31 218 VAL A C 1
ATOM 1687 O O . VAL A 1 218 ? -5.989 2.324 30.375 1.00 88.31 218 VAL A O 1
ATOM 1690 N N . VAL A 1 219 ? -7.147 1.937 28.503 1.00 90.94 219 VAL A N 1
ATOM 1691 C CA . VAL A 1 219 ? -6.312 2.795 27.666 1.00 90.94 219 VAL A CA 1
ATOM 1692 C C . VAL A 1 219 ? -6.930 4.186 27.556 1.00 90.94 219 VAL A C 1
ATOM 1694 O O . VAL A 1 219 ? -8.149 4.347 27.545 1.00 90.94 219 VAL A O 1
ATOM 1697 N N . GLY A 1 220 ? -6.093 5.216 27.428 1.00 88.31 220 GLY A N 1
ATOM 1698 C CA . GLY A 1 220 ? -6.584 6.555 27.111 1.00 88.31 220 GLY A CA 1
ATOM 1699 C C . GLY A 1 220 ? -7.339 6.571 25.777 1.00 88.31 220 GLY A C 1
ATOM 1700 O O . GLY A 1 220 ? -6.860 6.020 24.786 1.00 88.31 220 GLY A O 1
ATOM 1701 N N . ILE A 1 221 ? -8.481 7.265 25.730 1.00 88.88 221 ILE A N 1
ATOM 1702 C CA . ILE A 1 221 ? -9.379 7.336 24.558 1.00 88.88 221 ILE A CA 1
ATOM 1703 C C . ILE A 1 221 ? -8.614 7.711 23.275 1.00 88.88 221 ILE A C 1
ATOM 1705 O O . ILE A 1 221 ? -8.798 7.112 22.216 1.00 88.88 221 ILE A O 1
ATOM 1709 N N . SER A 1 222 ? -7.673 8.656 23.377 1.00 93.81 222 SER A N 1
ATOM 1710 C CA . SER A 1 222 ? -6.860 9.109 22.242 1.00 93.81 222 SER A CA 1
ATOM 1711 C C . SER A 1 222 ? -5.958 8.021 21.643 1.00 93.81 222 SER A C 1
ATOM 1713 O O . SER A 1 222 ? -5.546 8.142 20.489 1.00 93.81 222 SER A O 1
ATOM 1715 N N . LYS A 1 223 ? -5.647 6.946 22.379 1.00 96.19 223 LYS A N 1
ATOM 1716 C CA . LYS A 1 223 ? -4.818 5.838 21.888 1.00 96.19 223 LYS A CA 1
ATOM 1717 C C . LYS A 1 223 ? -5.576 4.924 20.933 1.00 96.19 223 LYS A C 1
ATOM 1719 O O . LYS A 1 223 ? -4.980 4.501 19.948 1.00 96.19 223 LYS A O 1
ATOM 1724 N N . LEU A 1 224 ? -6.874 4.692 21.154 1.00 96.81 224 LEU A N 1
ATOM 1725 C CA . LEU A 1 224 ? -7.716 3.946 20.209 1.00 96.81 224 LEU A CA 1
ATOM 1726 C C . LEU A 1 224 ? -7.796 4.678 18.864 1.00 96.81 224 LEU A C 1
ATOM 1728 O O . LEU A 1 224 ? -7.571 4.079 17.817 1.00 96.81 224 LEU A O 1
ATOM 1732 N N . ALA A 1 225 ? -8.001 5.999 18.890 1.00 97.75 225 ALA A N 1
ATOM 1733 C CA . ALA A 1 225 ? -7.973 6.812 17.676 1.00 97.75 225 ALA A CA 1
ATOM 1734 C C . ALA A 1 225 ? -6.605 6.750 16.970 1.00 97.75 225 ALA A C 1
ATOM 1736 O O . ALA A 1 225 ? -6.546 6.573 15.756 1.00 97.75 225 ALA A O 1
ATOM 1737 N N . ARG A 1 226 ? -5.492 6.837 17.714 1.00 98.00 226 ARG A N 1
ATOM 1738 C CA . ARG A 1 226 ? -4.137 6.704 17.144 1.00 98.00 226 ARG A CA 1
ATOM 1739 C C . ARG A 1 226 ? -3.887 5.325 16.535 1.00 98.00 226 ARG A C 1
ATOM 1741 O O . ARG A 1 226 ? -3.261 5.258 15.484 1.00 98.00 226 ARG A O 1
ATOM 1748 N N . LEU A 1 227 ? -4.390 4.257 17.152 1.00 98.38 227 LEU A N 1
ATOM 1749 C CA . LEU A 1 227 ? -4.307 2.900 16.612 1.00 98.38 227 LEU A CA 1
ATOM 1750 C C . LEU A 1 227 ? -5.054 2.794 15.274 1.00 98.38 227 LEU A C 1
ATOM 1752 O O . LEU A 1 227 ? -4.509 2.263 14.309 1.00 98.38 227 LEU A O 1
ATOM 1756 N N . VAL A 1 228 ? -6.260 3.365 15.190 1.00 98.62 228 VAL A N 1
ATOM 1757 C CA . VAL A 1 228 ? -7.012 3.448 13.929 1.00 98.62 228 VAL A CA 1
ATOM 1758 C C . VAL A 1 228 ? -6.209 4.199 12.864 1.00 98.62 228 VAL A C 1
ATOM 1760 O O . VAL A 1 228 ? -6.045 3.688 11.760 1.00 98.62 228 VAL A O 1
ATOM 1763 N N . GLN A 1 229 ? -5.647 5.371 13.188 1.00 98.44 229 GLN A N 1
ATOM 1764 C CA . GLN A 1 229 ? -4.836 6.142 12.233 1.00 98.44 229 GLN A CA 1
ATOM 1765 C C . GLN A 1 229 ? -3.573 5.391 11.794 1.00 98.44 229 GLN A C 1
ATOM 1767 O O . GLN A 1 229 ? -3.193 5.466 10.628 1.00 98.44 229 GLN A O 1
ATOM 1772 N N . MET A 1 230 ? -2.927 4.656 12.701 1.00 98.62 230 MET A N 1
ATOM 1773 C CA . MET A 1 230 ? -1.761 3.832 12.386 1.00 98.62 230 MET A CA 1
ATOM 1774 C C . MET A 1 230 ? -2.091 2.789 11.313 1.00 98.62 230 MET A C 1
ATOM 1776 O O . MET A 1 230 ? -1.344 2.635 10.349 1.00 98.62 230 MET A O 1
ATOM 1780 N N . HIS A 1 231 ? -3.209 2.081 11.469 1.00 98.69 231 HIS A N 1
ATOM 1781 C CA . HIS A 1 231 ? -3.639 1.071 10.502 1.00 98.69 231 HIS A CA 1
ATOM 1782 C C . HIS A 1 231 ? -4.163 1.682 9.203 1.00 98.69 231 HIS A C 1
ATOM 1784 O O . HIS A 1 231 ? -3.871 1.155 8.130 1.00 98.69 231 HIS A O 1
ATOM 1790 N N . ALA A 1 232 ? -4.887 2.801 9.286 1.00 98.62 232 ALA A N 1
ATOM 1791 C CA . ALA A 1 232 ? -5.440 3.496 8.129 1.00 98.62 232 ALA A CA 1
ATOM 1792 C C . ALA A 1 232 ? -4.350 4.117 7.238 1.00 98.62 232 ALA A C 1
ATOM 1794 O O . ALA A 1 232 ? -4.493 4.131 6.017 1.00 98.62 232 ALA A O 1
ATOM 1795 N N . LYS A 1 233 ? -3.225 4.567 7.812 1.00 98.62 233 LYS A N 1
ATOM 1796 C CA . LYS A 1 233 ? -2.088 5.138 7.070 1.00 98.62 233 LYS A CA 1
ATOM 1797 C C . LYS A 1 233 ? -1.187 4.068 6.437 1.00 98.62 233 LYS A C 1
ATOM 1799 O O . LYS A 1 233 ? 0.023 4.042 6.679 1.00 98.62 233 LYS A O 1
ATOM 1804 N N . ARG A 1 234 ? -1.784 3.156 5.666 1.00 98.56 234 ARG A N 1
ATOM 1805 C CA . ARG A 1 234 ? -1.154 2.049 4.925 1.00 98.56 234 ARG A CA 1
ATOM 1806 C C . ARG A 1 234 ? -1.928 1.792 3.626 1.00 98.56 234 ARG A C 1
ATOM 1808 O O . ARG A 1 234 ? -3.041 2.292 3.459 1.00 98.56 234 ARG A O 1
ATOM 1815 N N . LEU A 1 235 ? -1.360 0.981 2.731 1.00 98.56 235 LEU A N 1
ATOM 1816 C CA . LEU A 1 235 ? -2.155 0.304 1.704 1.00 98.56 235 LEU A CA 1
ATOM 1817 C C . LEU A 1 235 ? -2.957 -0.813 2.383 1.00 98.56 235 LEU A C 1
ATOM 1819 O O . LEU A 1 235 ? -2.388 -1.595 3.148 1.00 98.56 235 LEU A O 1
ATOM 1823 N N . GLN A 1 236 ? -4.268 -0.842 2.157 1.00 98.44 236 GLN A N 1
ATOM 1824 C CA . GLN A 1 236 ? -5.199 -1.665 2.922 1.00 98.44 236 GLN A CA 1
ATOM 1825 C C . GLN A 1 236 ? -6.304 -2.299 2.076 1.00 98.44 236 GLN A C 1
ATOM 1827 O O . GLN A 1 236 ? -6.693 -1.803 1.012 1.00 98.44 236 GLN A O 1
ATOM 1832 N N . ILE A 1 237 ? -6.880 -3.349 2.660 1.00 98.31 237 ILE A N 1
ATOM 1833 C CA . ILE A 1 237 ? -8.264 -3.788 2.448 1.00 98.31 237 ILE A CA 1
ATOM 1834 C C . ILE A 1 237 ? -9.046 -3.559 3.748 1.00 98.31 237 ILE A C 1
ATOM 1836 O O . ILE A 1 237 ? -8.484 -3.683 4.842 1.00 98.31 237 ILE A O 1
ATOM 1840 N N . GLN A 1 238 ? -10.328 -3.199 3.648 1.00 98.69 238 GLN A N 1
ATOM 1841 C CA . GLN A 1 238 ? -11.116 -2.770 4.809 1.00 98.69 238 GLN A CA 1
ATOM 1842 C C . GLN A 1 238 ? -11.240 -3.888 5.853 1.00 98.69 238 GLN A C 1
ATOM 1844 O O . GLN A 1 238 ? -11.082 -3.636 7.042 1.00 98.69 238 GLN A O 1
ATOM 1849 N N . GLU A 1 239 ? -11.448 -5.122 5.405 1.00 98.69 239 GLU A N 1
ATOM 1850 C CA . GLU A 1 239 ? -11.577 -6.325 6.225 1.00 98.69 239 GLU A CA 1
ATOM 1851 C C . GLU A 1 239 ? -10.334 -6.557 7.087 1.00 98.69 239 GLU A C 1
ATOM 1853 O O . GLU A 1 239 ? -10.441 -6.750 8.298 1.00 98.69 239 GLU A O 1
ATOM 1858 N N . ARG A 1 240 ? -9.144 -6.489 6.471 1.00 98.62 240 ARG A N 1
ATOM 1859 C CA . ARG A 1 240 ? -7.862 -6.676 7.164 1.00 98.62 240 ARG A CA 1
ATOM 1860 C C . ARG A 1 240 ? -7.653 -5.583 8.200 1.00 98.62 240 ARG A C 1
ATOM 1862 O O . ARG A 1 240 ? -7.335 -5.888 9.341 1.00 98.62 240 ARG A O 1
ATOM 1869 N N . MET A 1 241 ? -7.901 -4.330 7.824 1.00 98.69 241 MET A N 1
ATOM 1870 C CA . MET A 1 241 ? -7.784 -3.200 8.739 1.00 98.69 241 MET A CA 1
ATOM 1871 C C . MET A 1 241 ? -8.708 -3.359 9.960 1.00 98.69 241 MET A C 1
ATOM 1873 O O . MET A 1 241 ? -8.252 -3.192 11.089 1.00 98.69 241 MET A O 1
ATOM 1877 N N . THR A 1 242 ? -9.981 -3.722 9.756 1.00 98.81 242 THR A N 1
ATOM 1878 C CA . THR A 1 242 ? -10.937 -3.986 10.846 1.00 98.81 242 THR A CA 1
ATOM 1879 C C . THR A 1 242 ? -10.434 -5.098 11.771 1.00 98.81 242 THR A C 1
ATOM 1881 O O . THR A 1 242 ? -10.438 -4.931 12.993 1.00 98.81 242 THR A O 1
ATOM 1884 N N . ALA A 1 243 ? -9.970 -6.211 11.197 1.00 98.75 243 ALA A N 1
ATOM 1885 C CA . ALA A 1 243 ? -9.513 -7.367 11.958 1.00 98.75 243 ALA A CA 1
ATOM 1886 C C . ALA A 1 243 ? -8.220 -7.095 12.742 1.00 98.75 243 ALA A C 1
ATOM 1888 O O . ALA A 1 243 ? -8.104 -7.487 13.903 1.00 98.75 243 ALA A O 1
ATOM 1889 N N . ASP A 1 244 ? -7.252 -6.411 12.134 1.00 98.69 244 ASP A N 1
ATOM 1890 C CA . ASP A 1 244 ? -5.957 -6.135 12.756 1.00 98.69 244 ASP A CA 1
ATOM 1891 C C . ASP A 1 244 ? -6.086 -5.142 13.917 1.00 98.69 244 ASP A C 1
ATOM 1893 O O . ASP A 1 244 ? -5.482 -5.355 14.968 1.00 98.69 244 ASP A O 1
ATOM 1897 N N . ILE A 1 245 ? -6.955 -4.129 13.795 1.00 98.69 245 ILE A N 1
ATOM 1898 C CA . ILE A 1 245 ? -7.297 -3.240 14.917 1.00 98.69 245 ILE A CA 1
ATOM 1899 C C . ILE A 1 245 ? -7.857 -4.057 16.088 1.00 98.69 245 ILE A C 1
ATOM 1901 O O . ILE A 1 245 ? -7.410 -3.884 17.222 1.00 98.69 245 ILE A O 1
ATOM 1905 N N . ALA A 1 246 ? -8.810 -4.962 15.835 1.00 98.62 246 ALA A N 1
ATOM 1906 C CA . ALA A 1 246 ? -9.420 -5.764 16.894 1.00 98.62 246 ALA A CA 1
ATOM 1907 C C . ALA A 1 246 ? -8.393 -6.667 17.597 1.00 98.62 246 ALA A C 1
ATOM 1909 O O . ALA A 1 246 ? -8.366 -6.742 18.828 1.00 98.62 246 ALA A O 1
ATOM 1910 N N . LYS A 1 247 ? -7.515 -7.315 16.820 1.00 98.56 247 LYS A N 1
ATOM 1911 C CA . LYS A 1 247 ? -6.442 -8.177 17.337 1.00 98.56 247 LYS A CA 1
ATOM 1912 C C . LYS A 1 247 ? -5.437 -7.400 18.181 1.00 98.56 247 LYS A C 1
ATOM 1914 O O . LYS A 1 247 ? -5.055 -7.884 19.245 1.00 98.56 247 LYS A O 1
ATOM 1919 N N . ASP A 1 248 ? -5.036 -6.209 17.743 1.00 97.69 248 ASP A N 1
ATOM 1920 C CA . ASP A 1 248 ? -4.097 -5.373 18.491 1.00 97.69 248 ASP A CA 1
ATOM 1921 C C . ASP A 1 248 ? -4.688 -4.925 19.830 1.00 97.69 248 ASP A C 1
ATOM 1923 O O . ASP A 1 248 ? -4.012 -5.014 20.854 1.00 97.69 248 ASP A O 1
ATOM 1927 N N . VAL A 1 249 ? -5.958 -4.506 19.853 1.00 96.50 249 VAL A N 1
ATOM 1928 C CA . VAL A 1 249 ? -6.651 -4.151 21.102 1.00 96.50 249 VAL A CA 1
ATOM 1929 C C . VAL A 1 249 ? -6.738 -5.362 22.032 1.00 96.50 249 VAL A C 1
ATOM 1931 O O . VAL A 1 249 ? -6.367 -5.253 23.199 1.00 96.50 249 VAL A O 1
ATOM 1934 N N . MET A 1 250 ? -7.162 -6.521 21.516 1.00 96.06 250 MET A N 1
ATOM 1935 C CA . MET A 1 250 ? -7.292 -7.756 22.299 1.00 96.06 250 MET A CA 1
ATOM 1936 C C . MET A 1 250 ? -5.955 -8.136 22.943 1.00 96.06 250 MET A C 1
ATOM 1938 O O . MET A 1 250 ? -5.882 -8.383 24.144 1.00 96.06 250 MET A O 1
ATOM 1942 N N . LYS A 1 251 ? -4.884 -8.133 22.141 1.00 94.81 251 LYS A N 1
ATOM 1943 C CA . LYS A 1 251 ? -3.539 -8.539 22.552 1.00 94.81 251 LYS A CA 1
ATOM 1944 C C . LYS A 1 251 ? -2.899 -7.564 23.535 1.00 94.81 251 LYS A C 1
ATOM 1946 O O . LYS A 1 251 ? -2.281 -7.996 24.502 1.00 94.81 251 LYS A O 1
ATOM 1951 N N . HIS A 1 252 ? -2.963 -6.264 23.258 1.00 93.50 252 HIS A N 1
ATOM 1952 C CA . HIS A 1 252 ? -2.182 -5.274 24.002 1.00 93.50 252 HIS A CA 1
ATOM 1953 C C . HIS A 1 252 ? -2.895 -4.727 25.236 1.00 93.50 252 HIS A C 1
ATOM 1955 O O . HIS A 1 252 ? -2.214 -4.224 26.129 1.00 93.50 252 HIS A O 1
ATOM 1961 N N . LEU A 1 253 ? -4.225 -4.836 25.308 1.00 92.12 253 LEU A N 1
ATOM 1962 C CA . LEU A 1 253 ? -4.996 -4.434 26.487 1.00 92.12 253 LEU A CA 1
ATOM 1963 C C . LEU A 1 253 ? -5.424 -5.608 27.370 1.00 92.12 253 LEU A C 1
ATOM 1965 O O . LEU A 1 253 ? -6.059 -5.364 28.392 1.00 92.12 253 LEU A O 1
ATOM 1969 N N . ASP A 1 254 ? -5.092 -6.850 26.993 1.00 91.38 254 ASP A N 1
ATOM 1970 C CA . ASP A 1 254 ? -5.533 -8.055 27.712 1.00 91.38 254 ASP A CA 1
ATOM 1971 C C . ASP A 1 254 ? -7.061 -8.041 27.928 1.00 91.38 254 ASP A C 1
ATOM 1973 O O . ASP A 1 254 ? -7.590 -8.208 29.029 1.00 91.38 254 ASP A O 1
ATOM 1977 N N . ALA A 1 255 ? -7.787 -7.698 26.859 1.00 94.25 255 ALA A N 1
ATOM 1978 C CA . ALA A 1 255 ? -9.232 -7.527 26.906 1.00 94.25 255 ALA A CA 1
ATOM 1979 C C . ALA A 1 255 ? -9.937 -8.890 26.971 1.00 94.25 255 ALA A C 1
ATOM 1981 O O . ALA A 1 255 ? -9.511 -9.858 26.344 1.00 94.25 255 ALA A O 1
ATOM 1982 N N . ARG A 1 256 ? -11.083 -8.959 27.659 1.00 95.75 256 ARG A N 1
ATOM 1983 C CA . ARG A 1 256 ? -11.969 -10.141 27.629 1.00 95.75 256 ARG A CA 1
ATOM 1984 C C . ARG A 1 256 ? -12.723 -10.269 26.312 1.00 95.75 256 ARG A C 1
ATOM 1986 O O . ARG A 1 256 ? -13.164 -11.354 25.943 1.00 95.75 256 ARG A O 1
ATOM 1993 N N . GLY A 1 257 ? -12.903 -9.159 25.613 1.00 96.88 257 GLY A N 1
ATOM 1994 C CA . GLY A 1 257 ? -13.511 -9.132 24.297 1.00 96.88 257 GLY A CA 1
ATOM 1995 C C . GLY A 1 257 ? -13.277 -7.796 23.619 1.00 96.88 257 GLY A C 1
ATOM 1996 O O . GLY A 1 257 ? -13.110 -6.774 24.284 1.00 96.88 257 GLY A O 1
ATOM 1997 N N . VAL A 1 258 ? -13.292 -7.820 22.290 1.00 97.94 258 VAL A N 1
ATOM 1998 C CA . VAL A 1 258 ? -13.173 -6.634 21.440 1.00 97.94 258 VAL A CA 1
ATOM 1999 C C . VAL A 1 258 ? -14.209 -6.701 20.328 1.00 97.94 258 VAL A C 1
ATOM 2001 O O . VAL A 1 258 ? -14.459 -7.769 19.773 1.00 97.94 258 VAL A O 1
ATOM 2004 N N . ALA A 1 259 ? -14.780 -5.554 19.990 1.00 98.31 259 ALA A N 1
ATOM 2005 C CA . ALA A 1 259 ? -15.677 -5.366 18.869 1.00 98.31 259 ALA A CA 1
ATOM 2006 C C . ALA A 1 259 ? -15.213 -4.165 18.041 1.00 98.31 259 ALA A C 1
ATOM 2008 O O . ALA A 1 259 ? -15.018 -3.069 18.567 1.00 98.31 259 ALA A O 1
ATOM 2009 N N . VAL A 1 260 ? -15.030 -4.359 16.738 1.00 98.62 260 VAL A N 1
ATOM 2010 C CA . VAL A 1 260 ? -14.701 -3.279 15.801 1.00 98.62 260 VAL A CA 1
ATOM 2011 C C . VAL A 1 260 ? -15.706 -3.304 14.665 1.00 98.62 260 VAL A C 1
ATOM 2013 O O . VAL A 1 260 ? -15.941 -4.357 14.081 1.00 98.62 260 VAL A O 1
ATOM 2016 N N . ILE A 1 261 ? -16.278 -2.149 14.325 1.00 98.44 261 ILE A N 1
ATOM 2017 C CA . ILE A 1 261 ? -17.078 -1.960 13.109 1.00 98.44 261 ILE A CA 1
ATOM 2018 C C . ILE A 1 261 ? -16.445 -0.853 12.289 1.00 98.44 261 ILE A C 1
ATOM 2020 O O . ILE A 1 261 ? -16.102 0.206 12.810 1.00 98.44 261 ILE A O 1
ATOM 2024 N N . THR A 1 262 ? -16.333 -1.083 10.990 1.00 98.75 262 THR A N 1
ATOM 2025 C CA . THR A 1 262 ? -15.866 -0.100 10.021 1.00 98.75 262 THR A CA 1
ATOM 2026 C C . THR A 1 262 ? -16.935 0.096 8.962 1.00 98.75 262 THR A C 1
ATOM 2028 O O . THR A 1 262 ? -17.421 -0.871 8.383 1.00 98.75 262 THR A O 1
ATOM 2031 N N . ARG A 1 263 ? -17.285 1.350 8.680 1.00 98.69 263 ARG A N 1
ATOM 2032 C CA . ARG A 1 263 ? -18.133 1.736 7.551 1.00 98.69 263 ARG A CA 1
ATOM 2033 C C . ARG A 1 263 ? -17.371 2.718 6.680 1.00 98.69 263 ARG A C 1
ATOM 2035 O O . ARG A 1 263 ? -16.989 3.773 7.177 1.00 98.69 263 ARG A O 1
ATOM 2042 N N . ALA A 1 264 ? -17.198 2.419 5.397 1.00 98.56 264 ALA A N 1
ATOM 2043 C CA . ALA A 1 264 ? -16.451 3.293 4.496 1.00 98.56 264 ALA A CA 1
ATOM 2044 C C . ALA A 1 264 ? -17.029 3.354 3.084 1.00 98.56 264 ALA A C 1
ATOM 2046 O O . ALA A 1 264 ? -17.710 2.436 2.623 1.00 98.56 264 ALA A O 1
ATOM 2047 N N . LYS A 1 265 ? -16.711 4.448 2.393 1.00 98.56 265 LYS A N 1
ATOM 2048 C CA . LYS A 1 265 ? -16.900 4.605 0.950 1.00 98.56 265 LYS A CA 1
ATOM 2049 C C . LYS A 1 265 ? -15.562 4.448 0.246 1.00 98.56 265 LYS A C 1
ATOM 2051 O O . LYS A 1 265 ? -14.544 4.929 0.741 1.00 98.56 265 LYS A O 1
ATOM 2056 N N . HIS A 1 266 ? -15.579 3.811 -0.919 1.00 98.50 266 HIS A N 1
ATOM 2057 C CA . HIS A 1 266 ? -14.377 3.449 -1.666 1.00 98.50 266 HIS A CA 1
ATOM 2058 C C . HIS A 1 266 ? -14.314 4.207 -2.992 1.00 98.50 266 HIS A C 1
ATOM 2060 O O . HIS A 1 266 ? -15.133 3.969 -3.881 1.00 98.50 266 HIS A O 1
ATOM 2066 N N . ASN A 1 267 ? -13.317 5.079 -3.185 1.00 97.88 267 ASN A N 1
ATOM 2067 C CA . ASN A 1 267 ? -13.207 5.846 -4.435 1.00 97.88 267 ASN A CA 1
ATOM 2068 C C . ASN A 1 267 ? -12.905 4.950 -5.644 1.00 97.88 267 ASN A C 1
ATOM 2070 O O . ASN A 1 267 ? -13.271 5.296 -6.763 1.00 97.88 267 ASN A O 1
ATOM 2074 N N . CYS A 1 268 ? -12.323 3.764 -5.434 1.00 97.06 268 CYS A N 1
ATOM 2075 C CA . CYS A 1 268 ? -12.153 2.772 -6.496 1.00 97.06 268 CYS A CA 1
ATOM 2076 C C . CYS A 1 268 ? -13.483 2.238 -7.065 1.00 97.06 268 CYS A C 1
ATOM 2078 O O . CYS A 1 268 ? -13.490 1.760 -8.198 1.00 97.06 268 CYS A O 1
ATOM 2080 N N . MET A 1 269 ? -14.590 2.361 -6.325 1.00 97.44 269 MET A N 1
ATOM 2081 C CA . MET A 1 269 ? -15.951 2.122 -6.817 1.00 97.44 269 MET A CA 1
ATOM 2082 C C . MET A 1 269 ? -16.660 3.420 -7.212 1.00 97.44 269 MET A C 1
ATOM 2084 O O . MET A 1 269 ? -17.499 3.395 -8.105 1.00 97.44 269 MET A O 1
ATOM 2088 N N . GLY A 1 270 ? -16.315 4.544 -6.576 1.00 96.56 270 GLY A N 1
ATOM 2089 C CA . GLY A 1 270 ? -16.984 5.830 -6.777 1.00 96.56 270 GLY A CA 1
ATOM 2090 C C . GLY A 1 270 ? -16.597 6.571 -8.058 1.00 96.56 270 GLY A C 1
ATOM 2091 O O . GLY A 1 270 ? -17.476 7.019 -8.788 1.00 96.56 270 GLY A O 1
ATOM 2092 N N . CYS A 1 271 ? -15.300 6.713 -8.359 1.00 96.12 271 CYS A N 1
ATOM 2093 C CA . CYS A 1 271 ? -14.834 7.537 -9.488 1.00 96.12 271 CYS A CA 1
ATOM 2094 C C . CYS A 1 271 ? -14.470 6.739 -10.751 1.00 96.12 271 CYS A C 1
ATOM 2096 O O . CYS A 1 271 ? -14.274 7.321 -11.818 1.00 96.12 271 CYS A O 1
ATOM 2098 N N . ARG A 1 272 ? -14.389 5.407 -10.657 1.00 96.38 272 ARG A N 1
ATOM 2099 C CA . ARG A 1 272 ? -14.059 4.507 -11.773 1.00 96.38 272 ARG A CA 1
ATOM 2100 C C . ARG A 1 272 ? -14.786 3.169 -11.644 1.00 96.38 272 ARG A C 1
ATOM 2102 O O . ARG A 1 272 ? -15.459 2.908 -10.653 1.00 96.38 272 ARG A O 1
ATOM 2109 N N . GLY A 1 273 ? -14.617 2.298 -12.640 1.00 96.19 273 GLY A N 1
ATOM 2110 C CA . GLY A 1 273 ? -15.252 0.978 -12.634 1.00 96.19 273 GLY A CA 1
ATOM 2111 C C . GLY A 1 273 ? -16.776 1.104 -12.648 1.00 96.19 273 GLY A C 1
ATOM 2112 O O . GLY A 1 273 ? -17.322 1.637 -13.609 1.00 96.19 273 GLY A O 1
ATOM 2113 N N . VAL A 1 274 ? -17.430 0.636 -11.579 1.00 97.19 274 VAL A N 1
ATOM 2114 C CA . VAL A 1 274 ? -18.895 0.660 -11.411 1.00 97.19 274 VAL A CA 1
ATOM 2115 C C . VAL A 1 274 ? -19.474 2.074 -11.247 1.00 97.19 274 VAL A C 1
ATOM 2117 O O . VAL A 1 274 ? -20.629 2.285 -11.597 1.00 97.19 274 VAL A O 1
ATOM 2120 N N . LYS A 1 275 ? -18.667 3.050 -10.797 1.00 96.69 275 LYS A N 1
ATOM 2121 C CA . LYS A 1 275 ? -19.051 4.466 -10.623 1.00 96.69 275 LYS A CA 1
ATOM 2122 C C . LYS A 1 275 ? -20.252 4.676 -9.688 1.00 96.69 275 LYS A C 1
ATOM 2124 O O . LYS A 1 275 ? -21.151 5.457 -9.990 1.00 96.69 275 LYS A O 1
ATOM 2129 N N . ASP A 1 276 ? -20.245 4.001 -8.542 1.00 97.19 276 ASP A N 1
ATOM 2130 C CA . ASP A 1 276 ? -21.233 4.171 -7.473 1.00 97.19 276 ASP A CA 1
ATOM 2131 C C . ASP A 1 276 ? -20.611 4.932 -6.283 1.00 97.19 276 ASP A C 1
ATOM 2133 O O . ASP A 1 276 ? -19.930 4.333 -5.445 1.00 97.19 276 ASP A O 1
ATOM 2137 N N . PRO A 1 277 ? -20.795 6.265 -6.193 1.00 94.88 277 PRO A N 1
ATOM 2138 C CA . PRO A 1 277 ? -20.267 7.078 -5.093 1.00 94.88 277 PRO A CA 1
ATOM 2139 C C . PRO A 1 277 ? -21.127 7.016 -3.814 1.00 94.88 277 PRO A C 1
ATOM 2141 O O . PRO A 1 277 ? -20.781 7.618 -2.786 1.00 94.88 277 PRO A O 1
ATOM 2144 N N . VAL A 1 278 ? -22.283 6.349 -3.866 1.00 96.56 278 VAL A N 1
ATOM 2145 C CA . VAL A 1 278 ? -23.226 6.268 -2.746 1.00 96.56 278 VAL A CA 1
ATOM 2146 C C . VAL A 1 278 ? -22.962 5.017 -1.917 1.00 96.56 278 VAL A C 1
ATOM 2148 O O . VAL A 1 278 ? -23.005 5.114 -0.687 1.00 96.56 278 VAL A O 1
ATOM 2151 N N . ALA A 1 279 ? -22.638 3.896 -2.569 1.00 96.50 279 ALA A N 1
ATOM 2152 C CA . ALA A 1 279 ? -22.353 2.622 -1.921 1.00 96.50 279 ALA A CA 1
ATOM 2153 C C . ALA A 1 279 ? -21.369 2.752 -0.745 1.00 96.50 279 ALA A C 1
ATOM 2155 O O . ALA A 1 279 ? -20.312 3.384 -0.834 1.00 96.50 279 ALA A O 1
ATOM 2156 N N . SER A 1 280 ? -21.724 2.112 0.371 1.00 97.00 280 SER A N 1
ATOM 2157 C CA . SER A 1 280 ? -20.894 2.027 1.571 1.00 97.00 280 SER A CA 1
ATOM 2158 C C . SER A 1 280 ? -20.720 0.578 1.994 1.00 97.00 280 SER A C 1
ATOM 2160 O O . SER A 1 280 ? -21.704 -0.151 2.116 1.00 97.00 280 SER A O 1
ATOM 2162 N N . MET A 1 281 ? -19.487 0.189 2.287 1.00 98.00 281 MET A N 1
ATOM 2163 C CA . MET A 1 281 ? -19.154 -1.136 2.786 1.00 98.00 281 MET A CA 1
ATOM 2164 C C . MET A 1 281 ? -19.087 -1.125 4.312 1.00 98.00 281 MET A C 1
ATOM 2166 O O . MET A 1 281 ? -18.471 -0.230 4.897 1.00 98.00 281 MET A O 1
ATOM 2170 N N . VAL A 1 282 ? -19.683 -2.133 4.950 1.00 98.56 282 VAL A N 1
ATOM 2171 C CA . VAL A 1 282 ? -19.589 -2.357 6.397 1.00 98.56 282 VAL A CA 1
ATOM 2172 C C . VAL A 1 282 ? -18.846 -3.663 6.655 1.00 98.56 282 VAL A C 1
ATOM 2174 O O . VAL A 1 282 ? -19.196 -4.695 6.091 1.00 98.56 282 VAL A O 1
ATOM 2177 N N . THR A 1 283 ? -17.839 -3.611 7.518 1.00 98.62 283 THR A N 1
ATOM 2178 C CA . THR A 1 283 ? -17.088 -4.770 8.015 1.00 98.62 283 THR A CA 1
ATOM 2179 C C . THR A 1 283 ? -17.086 -4.742 9.535 1.00 98.62 283 THR A C 1
ATOM 2181 O O . THR A 1 283 ? -17.187 -3.675 10.146 1.00 98.62 283 THR A O 1
ATOM 2184 N N . SER A 1 284 ? -16.972 -5.909 10.162 1.00 98.12 284 SER A N 1
ATOM 2185 C CA . SER A 1 284 ? -16.876 -6.009 11.615 1.00 98.12 284 SER A CA 1
ATOM 2186 C C . SER A 1 284 ? -16.012 -7.183 12.043 1.00 98.12 284 SER A C 1
ATOM 2188 O O . SER A 1 284 ? -16.095 -8.238 11.421 1.00 98.12 284 SER A O 1
ATOM 2190 N N . GLU A 1 285 ? -15.274 -7.022 13.137 1.00 98.50 285 GLU A N 1
ATOM 2191 C CA . GLU A 1 285 ? -14.530 -8.096 13.797 1.00 98.50 285 GLU A CA 1
ATOM 2192 C C . GLU A 1 285 ? -14.954 -8.174 15.267 1.00 98.50 285 GLU A C 1
ATOM 2194 O O . GLU A 1 285 ? -14.963 -7.159 15.967 1.00 98.50 285 GLU A O 1
ATOM 2199 N N . MET A 1 286 ? -15.306 -9.379 15.726 1.00 98.00 286 MET A N 1
ATOM 2200 C CA . MET A 1 286 ? -15.751 -9.652 17.096 1.00 98.00 286 MET A CA 1
ATOM 2201 C C . MET A 1 286 ? -14.868 -10.733 17.717 1.00 98.00 286 MET A C 1
ATOM 2203 O O . MET A 1 286 ? -14.772 -11.840 17.186 1.00 98.00 286 MET A O 1
ATOM 2207 N N . LEU A 1 287 ? -14.261 -10.430 18.862 1.00 98.31 287 LEU A N 1
ATOM 2208 C CA . LEU A 1 287 ? -13.356 -11.309 19.601 1.00 98.31 287 LEU A CA 1
ATOM 2209 C C . LEU A 1 287 ? -13.828 -11.483 21.051 1.00 98.31 287 LEU A C 1
ATOM 2211 O O . LEU A 1 287 ? -14.431 -10.576 21.634 1.00 98.31 287 LEU A O 1
ATOM 2215 N N . GLY A 1 288 ? -13.517 -12.640 21.643 1.00 97.44 288 GLY A N 1
ATOM 2216 C CA . GLY A 1 288 ? -13.834 -12.963 23.037 1.00 97.44 288 GLY A CA 1
ATOM 2217 C C . GLY A 1 288 ? -15.326 -12.839 23.346 1.00 97.44 288 GLY A C 1
ATOM 2218 O O . GLY A 1 288 ? -16.159 -13.294 22.567 1.00 97.44 288 GLY A O 1
ATOM 2219 N N . VAL A 1 289 ? -15.672 -12.155 24.442 1.00 96.00 289 VAL A N 1
ATOM 2220 C CA . VAL A 1 289 ? -17.070 -12.004 24.900 1.00 96.00 289 VAL A CA 1
ATOM 2221 C C . VAL A 1 289 ? -18.008 -11.474 23.806 1.00 96.00 289 VAL A C 1
ATOM 2223 O O . VAL A 1 289 ? -19.132 -11.953 23.690 1.00 96.00 289 VAL A O 1
ATOM 2226 N N . PHE A 1 290 ? -17.558 -10.558 22.940 1.00 96.75 290 PHE A N 1
ATOM 2227 C CA . PHE A 1 290 ? -18.390 -10.079 21.829 1.00 96.75 290 PHE A CA 1
ATOM 2228 C C . PHE A 1 290 ? -18.612 -11.144 20.749 1.00 96.75 290 PHE A C 1
ATOM 2230 O O . PHE A 1 290 ? -19.606 -11.108 20.036 1.00 96.75 290 PHE A O 1
ATOM 2237 N N . ARG A 1 291 ? -17.733 -12.128 20.583 1.00 95.81 291 ARG A N 1
ATOM 2238 C CA . ARG A 1 291 ? -17.998 -13.240 19.663 1.00 95.81 291 ARG A CA 1
ATOM 2239 C C . ARG A 1 291 ? -19.000 -14.227 20.258 1.00 95.81 291 ARG A C 1
ATOM 2241 O O . ARG A 1 291 ? -19.906 -14.675 19.555 1.00 95.81 291 ARG A O 1
ATOM 2248 N N . ASP A 1 292 ? -18.858 -14.507 21.546 1.00 96.19 292 ASP A N 1
ATOM 2249 C CA . ASP A 1 292 ? -19.521 -15.639 22.190 1.00 96.19 292 ASP A CA 1
ATOM 2250 C C . ASP A 1 292 ? -20.888 -15.272 22.797 1.00 96.19 292 ASP A C 1
ATOM 2252 O O . ASP A 1 292 ? -21.794 -16.104 22.809 1.00 96.19 292 ASP A O 1
ATOM 2256 N N . ASP A 1 293 ? -21.089 -14.017 23.217 1.00 95.25 293 ASP A N 1
ATOM 2257 C CA . ASP A 1 293 ? -22.340 -13.539 23.815 1.00 95.25 293 ASP A CA 1
ATOM 2258 C C . ASP A 1 293 ? -23.110 -12.589 22.880 1.00 95.25 293 ASP A C 1
ATOM 2260 O O . ASP A 1 293 ? -22.676 -11.485 22.537 1.00 95.25 293 ASP A O 1
ATOM 2264 N N . ALA A 1 294 ? -24.314 -13.010 22.484 1.00 92.88 294 ALA A N 1
ATOM 2265 C CA . ALA A 1 294 ? -25.209 -12.215 21.651 1.00 92.88 294 ALA A CA 1
ATOM 2266 C C . ALA A 1 294 ? -25.705 -10.930 22.331 1.00 92.88 294 ALA A C 1
ATOM 2268 O O . ALA A 1 294 ? -25.955 -9.948 21.631 1.00 92.88 294 ALA A O 1
ATOM 2269 N N . LYS A 1 295 ? -25.831 -10.911 23.663 1.00 92.69 295 LYS A N 1
ATOM 2270 C CA . LYS A 1 295 ? -26.260 -9.724 24.414 1.00 92.69 295 LYS A CA 1
ATOM 2271 C C . LYS A 1 295 ? -25.177 -8.651 24.395 1.00 92.69 295 LYS A C 1
ATOM 2273 O O . LYS A 1 295 ? -25.479 -7.513 24.056 1.00 92.69 295 LYS A O 1
ATOM 2278 N N . ALA A 1 296 ? -23.924 -9.038 24.638 1.00 90.12 296 ALA A N 1
ATOM 2279 C CA . ALA A 1 296 ? -22.780 -8.131 24.548 1.00 90.12 296 ALA A CA 1
ATOM 2280 C C . ALA A 1 296 ? -22.631 -7.535 23.136 1.00 90.12 296 ALA A C 1
ATOM 2282 O O . ALA A 1 296 ? -22.364 -6.343 22.986 1.00 90.12 296 ALA A O 1
ATOM 2283 N N . ARG A 1 297 ? -22.871 -8.328 22.077 1.00 92.94 297 ARG A N 1
ATOM 2284 C CA . ARG A 1 297 ? -22.941 -7.775 20.710 1.00 92.94 297 ARG A CA 1
ATOM 2285 C C . ARG A 1 297 ? -24.076 -6.786 20.539 1.00 92.94 297 ARG A C 1
ATOM 2287 O O . ARG A 1 297 ? -23.859 -5.735 19.950 1.00 92.94 297 ARG A O 1
ATOM 2294 N N . ALA A 1 298 ? -25.278 -7.138 20.985 1.00 91.50 298 ALA A N 1
ATOM 2295 C CA . ALA A 1 298 ? -26.442 -6.276 20.832 1.00 91.50 298 ALA A CA 1
ATOM 2296 C C . ALA A 1 298 ? -26.224 -4.920 21.519 1.00 91.50 298 ALA A C 1
ATOM 2298 O O . ALA A 1 298 ? -26.542 -3.895 20.928 1.00 91.50 298 ALA A O 1
ATOM 2299 N N . GLU A 1 299 ? -25.609 -4.913 22.704 1.00 89.12 299 GLU A N 1
ATOM 2300 C CA . GLU A 1 299 ? -25.232 -3.689 23.419 1.00 89.12 299 GLU A CA 1
ATOM 2301 C C . GLU A 1 299 ? -24.222 -2.836 22.637 1.00 89.12 299 GLU A C 1
ATOM 2303 O O . GLU A 1 299 ? -24.353 -1.619 22.585 1.00 89.12 299 GLU A O 1
ATOM 2308 N N . PHE A 1 300 ? -23.248 -3.458 21.967 1.00 89.62 300 PHE A N 1
ATOM 2309 C CA . PHE A 1 300 ? -22.294 -2.736 21.121 1.00 89.62 300 PHE A CA 1
ATOM 2310 C C . PHE A 1 300 ? -22.931 -2.111 19.868 1.00 89.62 300 PHE A C 1
ATOM 2312 O O . PHE A 1 300 ? -22.526 -1.026 19.447 1.00 89.62 300 PHE A O 1
ATOM 2319 N N . PHE A 1 301 ? -23.905 -2.795 19.257 1.00 87.06 301 PHE A N 1
ATOM 2320 C CA . PHE A 1 301 ? -24.605 -2.315 18.059 1.00 87.06 301 PHE A CA 1
ATOM 2321 C C . PHE A 1 301 ? -25.705 -1.280 18.346 1.00 87.06 301 PHE A C 1
ATOM 2323 O O . PHE A 1 301 ? -26.141 -0.617 17.402 1.00 87.06 301 PHE A O 1
ATOM 2330 N N . ALA A 1 302 ? -26.159 -1.165 19.597 1.00 81.56 302 ALA A N 1
ATOM 2331 C CA . ALA A 1 302 ? -27.119 -0.153 20.042 1.00 81.56 302 ALA A CA 1
ATOM 2332 C C . ALA A 1 302 ? -26.493 1.254 20.074 1.00 81.56 302 ALA A C 1
ATOM 2334 O O . ALA A 1 302 ? -27.202 2.216 19.711 1.00 81.56 302 ALA A O 1
#

InterPro domains:
  IPR000836 Phosphoribosyltransferase domain [cd06223] (24-84)
  IPR001474 GTP cyclohydrolase I [MF_00223] (123-302)
  IPR001474 GTP cyclohydrolase I [NF006826] (125-301)
  IPR001474 GTP cyclohydrolase I [PTHR11109] (124-301)
  IPR001474 GTP cyclohydrolase I [TIGR00063] (129-301)
  IPR018234 GTP cyclohydrolase I, conserved site [PS00859] (183-199)
  IPR018234 GTP cyclohydrolase I, conserved site [PS00860] (232-242)
  IPR020602 GTP cyclohydrolase I domain [PF01227] (128-301)
  IPR029057 Phosphoribosyltransferase-like [G3DSA:3.40.50.2020] (62-128)
  IPR029057 Phosphoribosyltransferase-like [SSF53271] (12-87)
  IPR043133 GTP cyclohydrolase I, C-terminal/NADPH-dependent 7-cyano-7-deazaguanine reductase [G3DSA:3.30.1130.10] (174-302)
  IPR043134 GTP cyclohydrolase I, N-terminal domain [G3DSA:1.10.286.10] (129-173)